Protein AF-T0Y2F0-F1 (afdb_monomer)

pLDDT: mean 79.18, std 16.13, range [30.7, 98.0]

Solvent-accessible surface area (backbone atoms only — not comparable to full-atom values): 12418 Å² total; per-residue (Å²): 134,83,94,73,78,86,76,92,80,82,87,74,92,82,64,59,67,70,47,60,50,51,42,49,54,38,52,50,49,50,54,58,73,29,80,93,30,44,68,60,53,49,49,50,55,50,51,53,47,34,56,63,69,72,49,91,79,56,78,85,52,63,34,78,50,69,84,81,27,59,36,30,44,92,85,39,29,28,32,68,40,74,54,77,48,90,98,60,52,70,72,58,50,46,49,52,50,39,53,48,45,73,69,48,90,49,75,72,74,71,63,72,90,83,69,70,42,80,40,49,47,53,58,51,51,51,51,51,46,54,50,43,47,50,43,56,75,67,55,76,48,55,84,72,52,33,48,64,26,27,37,34,33,36,46,73,56,80,54,51,42,77,43,77,79,60,87,45,73,75,52,92,59,69,39,21,23,36,32,41,38,43,86,47,41,30,32,24,38,26,50,42,93,90,37,45,65,80,49,49,80,36,47,45,45,75,36,81,39,75,87,129

Secondary structure (DSSP, 8-state):
-------TTSS-SSS-HHHHHHHHHHHHHHHHTSGGGHHHHHHHHHHHHHHHTT----GGG-B--STT-SEEETTEEEEEEEEPPTT--HHHHHHHHHHHHHH-SSGGGG-----PEEEEHHHHHHHHHHHHHHHHHTTSS-TTTGGG-EEEEEE--TTEEEE----PPP---SSSEEEEEESSEEEEEEE-TTS-HHHHTTBT-EEE----

Organism: NCBI:txid410659

Radius of gyration: 20.3 Å; Cα contacts (8 Å, |Δi|>4): 308; chains: 1; bounding box: 41×52×58 Å

Nearest PDB structures (foldseek):
  1y0k-assembly1_A  TM=7.357E-01  e=2.227E-13  Pseudomonas aeruginosa PAO1
  8wk0-assembly1_A  TM=5.348E-01  e=6.271E+00  Paenibacillus sp. 453mf
  8wk0-assembly1_L  TM=5.284E-01  e=6.683E+00  Paenibacillus sp. 453mf
  8wiv-assembly1_M  TM=5.175E-01  e=9.184E+00  Paenibacillus sp. 453mf
  6umm-assembly1_J  TM=1.932E-01  e=5.251E-01  Mycolicibacterium smegmatis MC2 155

Structure (mmCIF, N/CA/C/O backbone):
data_AF-T0Y2F0-F1
#
_entry.id   AF-T0Y2F0-F1
#
loop_
_atom_site.group_PDB
_atom_site.id
_atom_site.type_symbol
_atom_site.label_atom_id
_atom_site.label_alt_id
_atom_site.label_comp_id
_atom_site.label_asym_id
_atom_site.label_entity_id
_atom_site.label_seq_id
_atom_site.pdbx_PDB_ins_code
_atom_site.Cartn_x
_atom_site.Cartn_y
_atom_site.Cartn_z
_atom_site.occupancy
_atom_site.B_iso_or_equiv
_atom_site.auth_seq_id
_atom_site.auth_comp_id
_atom_site.auth_asym_id
_atom_site.auth_atom_id
_atom_site.pdbx_PDB_model_num
ATOM 1 N N . ILE A 1 1 ? 2.438 35.648 -30.322 1.00 36.78 1 ILE A N 1
ATOM 2 C CA . ILE A 1 1 ? 2.251 34.866 -31.567 1.00 36.78 1 ILE A CA 1
ATOM 3 C C . ILE A 1 1 ? 2.098 33.409 -31.156 1.00 36.78 1 ILE A C 1
ATOM 5 O O . ILE A 1 1 ? 2.814 32.962 -30.273 1.00 36.78 1 ILE A O 1
ATOM 9 N N . SER A 1 2 ? 1.066 32.770 -31.694 1.00 30.70 2 SER A N 1
ATOM 10 C CA . SER A 1 2 ? 0.493 31.476 -31.315 1.00 30.70 2 SER A CA 1
ATOM 11 C C . SER A 1 2 ? 1.499 30.316 -31.368 1.00 30.70 2 SER A C 1
ATOM 13 O O . SER A 1 2 ? 2.158 30.132 -32.387 1.00 30.70 2 SER A O 1
ATOM 15 N N . LEU A 1 3 ? 1.577 29.509 -30.305 1.00 33.00 3 LEU A N 1
ATOM 16 C CA . LEU A 1 3 ? 2.216 28.187 -30.318 1.00 33.00 3 LEU A CA 1
ATOM 17 C C . LEU A 1 3 ? 1.199 27.163 -30.829 1.00 33.00 3 LEU A C 1
ATOM 19 O O . LEU A 1 3 ? 0.601 26.408 -30.067 1.00 33.00 3 LEU A O 1
ATOM 23 N N . SER A 1 4 ? 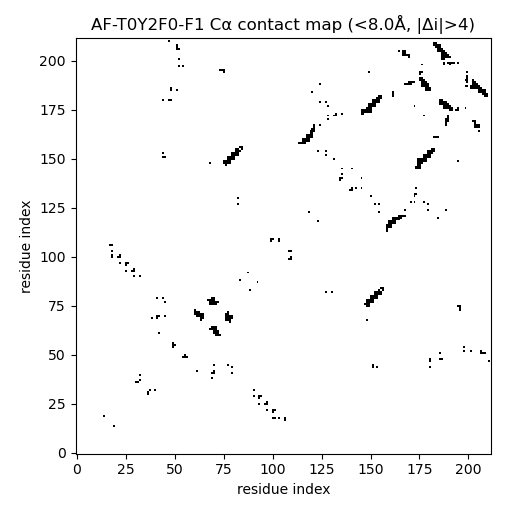0.957 27.180 -32.136 1.00 38.44 4 SER A N 1
ATOM 24 C CA . SER A 1 4 ? 0.154 26.165 -32.811 1.00 38.44 4 SER A CA 1
ATOM 25 C C . SER A 1 4 ? 1.052 25.178 -33.549 1.00 38.44 4 SER A C 1
ATOM 27 O O . SER A 1 4 ? 1.768 25.576 -34.462 1.00 38.44 4 SER A O 1
ATOM 29 N N . LYS A 1 5 ? 0.888 23.896 -33.195 1.00 40.78 5 LYS A N 1
ATOM 30 C CA . LYS A 1 5 ? 1.177 22.699 -34.001 1.00 40.78 5 LYS A CA 1
ATOM 31 C C . LYS A 1 5 ? 2.642 22.486 -34.398 1.00 40.78 5 LYS A C 1
ATOM 33 O O . LYS A 1 5 ? 3.062 22.849 -35.489 1.00 40.78 5 LYS A O 1
ATOM 38 N N . ILE A 1 6 ? 3.372 21.758 -33.554 1.00 40.22 6 ILE A N 1
ATOM 39 C CA . ILE A 1 6 ? 4.415 20.862 -34.065 1.00 40.22 6 ILE A CA 1
ATOM 40 C C . ILE A 1 6 ? 3.687 19.590 -34.507 1.00 40.22 6 ILE A C 1
ATOM 42 O O . ILE A 1 6 ? 3.173 18.834 -33.682 1.00 40.22 6 ILE A O 1
ATOM 46 N N . ASP A 1 7 ? 3.554 19.439 -35.821 1.00 34.81 7 ASP A N 1
ATOM 47 C CA . ASP A 1 7 ? 2.980 18.275 -36.488 1.00 34.81 7 ASP A CA 1
ATOM 48 C C . ASP A 1 7 ? 3.977 17.106 -36.390 1.00 34.81 7 ASP A C 1
ATOM 50 O O . ASP A 1 7 ? 5.110 17.188 -36.860 1.00 34.81 7 ASP A O 1
ATOM 54 N N . TYR A 1 8 ? 3.580 16.030 -35.711 1.00 43.47 8 TYR A N 1
ATOM 55 C CA . TYR A 1 8 ? 4.436 14.901 -35.315 1.00 43.47 8 TYR A CA 1
ATOM 56 C C . TYR A 1 8 ? 4.546 13.822 -36.408 1.00 43.47 8 TYR A C 1
ATOM 58 O O . TYR A 1 8 ? 4.579 12.628 -36.110 1.00 43.47 8 TYR A O 1
ATOM 66 N N . ARG A 1 9 ? 4.538 14.211 -37.689 1.00 38.34 9 ARG A N 1
ATOM 67 C CA . ARG A 1 9 ? 4.432 13.249 -38.801 1.00 38.34 9 ARG A CA 1
ATOM 68 C C . ARG A 1 9 ? 5.687 13.008 -39.635 1.00 38.34 9 ARG A C 1
ATOM 70 O O . ARG A 1 9 ? 5.643 12.095 -40.446 1.00 38.34 9 ARG A O 1
ATOM 77 N N . GLU A 1 10 ? 6.812 13.695 -39.416 1.00 37.47 10 GLU A N 1
ATOM 78 C CA . GLU A 1 10 ? 7.910 13.628 -40.408 1.00 37.47 10 GLU A CA 1
ATOM 79 C C . GLU A 1 10 ? 9.364 13.516 -39.903 1.00 37.47 10 GLU A C 1
ATOM 81 O O . GLU A 1 10 ? 10.282 13.701 -40.694 1.00 37.47 10 GLU A O 1
ATOM 86 N N . THR A 1 11 ? 9.645 13.145 -38.645 1.00 39.47 11 THR A N 1
ATOM 87 C CA . THR A 1 11 ? 11.051 13.109 -38.152 1.00 39.47 11 THR A CA 1
ATOM 88 C C . THR A 1 11 ? 11.637 11.762 -37.719 1.00 39.47 11 THR A C 1
ATOM 90 O O . THR A 1 11 ? 12.767 11.751 -37.249 1.00 39.47 11 THR A O 1
ATOM 93 N N . HIS A 1 12 ? 10.973 10.615 -37.903 1.00 46.06 12 HIS A N 1
ATOM 94 C CA . HIS A 1 12 ? 11.508 9.335 -37.388 1.00 46.06 12 HIS A CA 1
ATOM 95 C C . HIS A 1 12 ? 11.462 8.188 -38.406 1.00 46.06 12 HIS A C 1
ATOM 97 O O . HIS A 1 12 ? 10.950 7.111 -38.121 1.00 46.06 12 HIS A O 1
ATOM 103 N N . MET A 1 13 ? 12.009 8.406 -39.605 1.00 41.59 13 MET A N 1
ATOM 104 C CA . MET A 1 13 ? 12.184 7.340 -40.606 1.00 41.59 13 MET A CA 1
ATOM 105 C C . MET A 1 13 ? 13.545 6.618 -40.549 1.00 41.59 13 MET A C 1
ATOM 107 O O . MET A 1 13 ? 13.779 5.740 -41.371 1.00 41.59 13 MET A O 1
ATOM 111 N N . ASN A 1 14 ? 14.423 6.939 -39.588 1.00 55.69 14 ASN A N 1
ATOM 112 C CA . ASN A 1 14 ? 15.764 6.336 -39.474 1.00 55.69 14 ASN A CA 1
ATOM 113 C C . ASN A 1 14 ? 16.112 5.769 -38.084 1.00 55.69 14 ASN A C 1
ATOM 115 O O . ASN A 1 14 ? 17.220 5.267 -37.904 1.00 55.69 14 ASN A O 1
ATOM 119 N N . GLU A 1 15 ? 15.212 5.821 -37.097 1.00 56.59 15 GLU A N 1
ATOM 120 C CA . GLU A 1 15 ? 15.469 5.180 -35.802 1.00 56.59 15 GLU A CA 1
ATOM 121 C C . GLU A 1 15 ? 15.022 3.711 -35.820 1.00 56.59 15 GLU A C 1
ATOM 123 O O . GLU A 1 15 ? 13.920 3.417 -36.296 1.00 56.59 15 GLU A O 1
ATOM 128 N N . PRO A 1 16 ? 15.831 2.771 -35.294 1.00 60.62 16 PRO A N 1
ATOM 129 C CA . PRO A 1 16 ? 15.404 1.386 -35.149 1.00 60.62 16 PRO A CA 1
ATOM 130 C C . PRO A 1 16 ? 14.106 1.301 -34.336 1.00 60.62 16 PRO A C 1
ATOM 132 O O . PRO A 1 16 ? 13.991 1.948 -33.293 1.00 60.62 16 PRO A O 1
ATOM 135 N N . SER A 1 17 ? 13.141 0.481 -34.772 1.00 72.50 17 SER A N 1
ATOM 136 C CA . SER A 1 17 ? 11.801 0.436 -34.159 1.00 72.50 17 SER A CA 1
ATOM 137 C C . SER A 1 17 ? 11.834 0.173 -32.649 1.00 72.50 17 SER A C 1
ATOM 139 O O . SER A 1 17 ? 11.047 0.761 -31.914 1.00 72.50 17 SER A O 1
ATOM 141 N N . TRP A 1 18 ? 12.796 -0.631 -32.182 1.00 70.94 18 TRP A N 1
ATOM 142 C CA . TRP A 1 18 ? 13.002 -0.939 -30.764 1.00 70.94 18 TRP A CA 1
ATOM 143 C C . TRP A 1 18 ? 13.347 0.294 -29.920 1.00 70.94 18 TRP A C 1
ATOM 145 O O . TRP A 1 18 ? 12.964 0.369 -28.754 1.00 70.94 18 TRP A O 1
ATOM 155 N N . LYS A 1 19 ? 14.058 1.276 -30.489 1.00 73.75 19 LYS A N 1
ATOM 156 C CA . LYS A 1 19 ? 14.476 2.497 -29.785 1.00 73.75 19 LYS A CA 1
ATOM 157 C C . LYS A 1 19 ? 13.283 3.428 -29.603 1.00 73.75 19 LYS A C 1
ATOM 159 O O . LYS A 1 19 ? 12.998 3.858 -28.488 1.00 73.75 19 LYS A O 1
ATOM 164 N N . ALA A 1 20 ? 12.535 3.651 -30.682 1.00 73.88 20 ALA A N 1
ATOM 165 C CA . ALA A 1 20 ? 11.320 4.458 -30.665 1.00 73.88 20 ALA A CA 1
ATOM 166 C C . ALA A 1 20 ? 10.233 3.859 -29.749 1.00 73.88 20 ALA A C 1
ATOM 168 O O . ALA A 1 20 ? 9.544 4.594 -29.041 1.00 73.88 20 ALA A O 1
ATOM 169 N N . GLU A 1 21 ? 10.094 2.531 -29.728 1.00 73.44 21 GLU A N 1
ATOM 170 C CA . GLU A 1 21 ? 9.189 1.816 -28.822 1.00 73.44 21 GLU A CA 1
ATOM 171 C C . GLU A 1 21 ? 9.610 1.982 -27.358 1.00 73.44 21 GLU A C 1
ATOM 173 O O . GLU A 1 21 ? 8.805 2.416 -26.533 1.00 73.44 21 GLU A O 1
ATOM 178 N N . ARG A 1 22 ? 10.896 1.773 -27.046 1.00 73.44 22 ARG A N 1
ATOM 179 C CA . ARG A 1 22 ? 11.408 1.916 -25.679 1.00 73.44 22 ARG A CA 1
ATOM 180 C C . ARG A 1 22 ? 11.281 3.340 -25.137 1.00 73.44 22 ARG A C 1
ATOM 182 O O . ARG A 1 22 ? 10.906 3.534 -23.981 1.00 73.44 22 ARG A O 1
ATOM 189 N N . ILE A 1 23 ? 11.574 4.345 -25.961 1.00 73.81 23 ILE A N 1
ATOM 190 C CA . ILE A 1 23 ? 11.395 5.762 -25.610 1.00 73.81 23 ILE A CA 1
ATOM 191 C C . ILE A 1 23 ? 9.918 6.043 -25.304 1.00 73.81 23 ILE A C 1
ATOM 193 O O . ILE A 1 23 ? 9.614 6.696 -24.303 1.00 73.81 23 ILE A O 1
ATOM 197 N N . ARG A 1 24 ? 8.995 5.509 -26.113 1.00 72.19 24 ARG A N 1
ATOM 198 C CA . ARG A 1 24 ? 7.550 5.670 -25.908 1.00 72.19 24 ARG A CA 1
ATOM 199 C C . ARG A 1 24 ? 7.083 5.044 -24.591 1.00 72.19 24 ARG A C 1
ATOM 201 O O . ARG A 1 24 ? 6.354 5.702 -23.851 1.00 72.19 24 ARG A O 1
ATOM 208 N N . GLU A 1 25 ? 7.522 3.829 -24.266 1.00 69.62 25 GLU A N 1
ATOM 209 C CA . GLU A 1 25 ? 7.210 3.158 -22.990 1.00 69.62 25 GLU A CA 1
ATOM 210 C C . GLU A 1 25 ? 7.694 3.964 -21.777 1.00 69.62 25 GLU A C 1
ATOM 212 O O . GLU A 1 25 ? 6.965 4.148 -20.796 1.00 69.62 25 GLU A O 1
ATOM 217 N N . LEU A 1 26 ? 8.927 4.477 -21.842 1.00 67.81 26 LEU A N 1
ATOM 218 C CA . LEU A 1 26 ? 9.521 5.272 -20.768 1.00 67.81 26 LEU A CA 1
ATOM 219 C C . LEU A 1 26 ? 8.786 6.604 -20.595 1.00 67.81 26 LEU A C 1
ATOM 221 O O . LEU A 1 26 ? 8.488 6.996 -19.469 1.00 67.81 26 LEU A O 1
ATOM 225 N N . GLN A 1 27 ? 8.418 7.273 -21.689 1.00 68.50 27 GLN A N 1
ATOM 226 C CA . GLN A 1 27 ? 7.618 8.500 -21.650 1.00 68.50 27 GLN A CA 1
ATOM 227 C C . GLN A 1 27 ? 6.209 8.263 -21.090 1.00 68.50 27 GLN A C 1
ATOM 229 O O . GLN A 1 27 ? 5.726 9.067 -20.289 1.00 68.50 27 GLN A O 1
ATOM 234 N N . GLN A 1 28 ? 5.562 7.154 -21.458 1.00 64.31 28 GLN A N 1
ATOM 235 C CA . GLN A 1 28 ? 4.268 6.760 -20.893 1.00 64.31 28 GLN A CA 1
ATOM 236 C C . GLN A 1 28 ? 4.376 6.468 -19.396 1.00 64.31 28 GLN A C 1
ATOM 238 O O . GLN A 1 28 ? 3.548 6.947 -18.624 1.00 64.31 28 GLN A O 1
ATOM 243 N N . SER A 1 29 ? 5.436 5.778 -18.970 1.00 63.78 29 SER A N 1
ATOM 244 C CA . SER A 1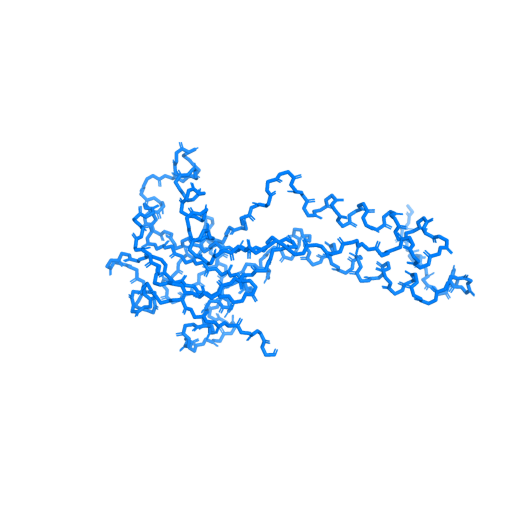 29 ? 5.714 5.528 -17.553 1.00 63.78 29 SER A CA 1
ATOM 245 C C . SER A 1 29 ? 5.927 6.841 -16.792 1.00 63.78 29 SER A C 1
ATOM 247 O O . SER A 1 29 ? 5.290 7.065 -15.766 1.00 63.78 29 SER A O 1
ATOM 249 N N . ILE A 1 30 ? 6.731 7.773 -17.321 1.00 63.66 30 ILE A N 1
ATOM 250 C CA . ILE A 1 30 ? 6.929 9.111 -16.729 1.00 63.66 30 ILE A CA 1
ATOM 251 C C . ILE A 1 30 ? 5.599 9.856 -16.595 1.00 63.66 30 ILE A C 1
ATOM 253 O O . ILE A 1 30 ? 5.333 10.454 -15.553 1.00 63.66 30 ILE A O 1
ATOM 257 N N . SER A 1 31 ? 4.755 9.815 -17.628 1.00 59.56 31 SER A N 1
ATOM 258 C CA . SER A 1 31 ? 3.431 10.439 -17.602 1.00 59.56 31 SER A CA 1
ATOM 259 C C . SER A 1 31 ? 2.526 9.792 -16.550 1.00 59.56 31 SER A C 1
ATOM 261 O O . SER A 1 31 ? 1.899 10.497 -15.757 1.00 59.56 31 SER A O 1
ATOM 263 N N . PHE A 1 32 ? 2.511 8.463 -16.456 1.00 57.53 32 PHE A N 1
ATOM 264 C CA . PHE A 1 32 ? 1.753 7.724 -15.446 1.00 57.53 32 PHE A CA 1
ATOM 265 C C . PHE A 1 32 ? 2.206 8.047 -14.012 1.00 57.53 32 PHE A C 1
ATOM 267 O O . PHE A 1 32 ? 1.376 8.220 -13.122 1.00 57.53 32 PHE A O 1
ATOM 274 N N . PHE A 1 33 ? 3.511 8.218 -13.784 1.00 59.88 33 PHE A N 1
ATOM 275 C CA . PHE A 1 33 ? 4.064 8.604 -12.479 1.00 59.88 33 PHE A CA 1
ATOM 276 C C . PHE A 1 33 ? 4.102 10.120 -12.233 1.00 59.88 33 PHE A C 1
ATOM 278 O O . PHE A 1 33 ? 4.553 10.558 -11.172 1.00 59.88 33 PHE A O 1
ATOM 285 N N . SER A 1 34 ? 3.622 10.935 -13.174 1.00 59.47 34 SER A N 1
ATOM 286 C CA . SER A 1 34 ? 3.537 12.383 -12.991 1.00 59.47 34 SER A CA 1
ATOM 287 C C . SER A 1 34 ? 2.425 12.773 -12.008 1.00 59.47 34 SER A C 1
ATOM 289 O O . SER A 1 34 ? 1.463 12.034 -11.782 1.00 59.47 34 SER A O 1
ATOM 291 N N . ASN A 1 35 ? 2.535 13.971 -11.425 1.00 60.44 35 ASN A N 1
ATOM 292 C CA . ASN A 1 35 ? 1.583 14.464 -10.424 1.00 60.44 35 ASN A CA 1
ATOM 293 C C . ASN A 1 35 ? 0.133 14.541 -10.934 1.00 60.44 35 ASN A C 1
ATOM 295 O O . ASN A 1 35 ? -0.784 14.424 -10.125 1.00 60.44 35 ASN A O 1
ATOM 299 N N . SER A 1 36 ? -0.096 14.691 -12.245 1.00 61.00 36 SER A N 1
ATOM 300 C CA . SER A 1 36 ? -1.450 14.735 -12.817 1.00 61.00 36 SER A CA 1
ATOM 301 C C . SER A 1 36 ? -2.197 13.402 -12.709 1.00 61.00 36 SER A C 1
ATOM 303 O O . SER A 1 36 ? -3.421 13.400 -12.745 1.00 61.00 36 SER A O 1
ATOM 305 N N . ASN A 1 37 ? -1.480 12.290 -12.511 1.00 72.44 37 ASN A N 1
ATOM 306 C CA . ASN A 1 37 ? -2.042 10.947 -12.334 1.00 72.44 37 ASN A CA 1
ATOM 307 C C . ASN A 1 37 ? -1.952 10.449 -10.882 1.00 72.44 37 ASN A C 1
ATOM 309 O O . ASN A 1 37 ? -2.201 9.275 -10.610 1.00 72.44 37 ASN A O 1
ATOM 313 N N . LYS A 1 38 ? -1.595 11.329 -9.933 1.00 82.12 38 LYS A N 1
ATOM 314 C CA . LYS A 1 38 ? -1.432 10.976 -8.515 1.00 82.12 38 LYS A CA 1
ATOM 315 C C . LYS A 1 38 ? -2.687 10.310 -7.948 1.00 82.12 38 LYS A C 1
ATOM 317 O O . LYS A 1 38 ? -2.586 9.210 -7.421 1.00 82.12 38 LYS A O 1
ATOM 322 N N . LEU A 1 39 ? -3.846 10.935 -8.135 1.00 86.00 39 LEU A N 1
ATOM 323 C CA . LEU A 1 39 ? -5.105 10.402 -7.627 1.00 86.00 39 LEU A CA 1
ATOM 324 C C . LEU A 1 39 ? -5.413 9.014 -8.195 1.00 86.00 39 LEU A C 1
ATOM 326 O O . LEU A 1 39 ? -5.830 8.121 -7.467 1.00 86.00 39 LEU A O 1
ATOM 330 N N . GLU A 1 40 ? -5.205 8.819 -9.496 1.00 88.12 40 GLU A N 1
ATOM 331 C CA . GLU A 1 40 ? -5.531 7.536 -10.111 1.00 88.12 40 GLU A CA 1
ATOM 332 C C . GLU A 1 40 ? -4.559 6.428 -9.680 1.00 88.12 40 GLU A C 1
ATOM 334 O O . GLU A 1 40 ? -4.942 5.273 -9.513 1.00 88.12 40 GLU A O 1
ATOM 339 N N . ARG A 1 41 ? -3.303 6.785 -9.388 1.00 86.25 41 ARG A N 1
ATOM 340 C CA . ARG A 1 41 ? -2.367 5.875 -8.719 1.00 86.25 41 ARG A CA 1
ATOM 341 C C . ARG A 1 41 ? -2.841 5.505 -7.317 1.00 86.25 41 ARG A C 1
ATOM 343 O O . ARG A 1 41 ? -2.764 4.342 -6.946 1.00 86.25 41 ARG A O 1
ATOM 350 N N . GLU A 1 42 ? -3.331 6.463 -6.539 1.00 92.50 42 GLU A N 1
ATOM 351 C CA . GLU A 1 42 ? -3.813 6.215 -5.174 1.00 92.50 42 GLU A CA 1
ATOM 352 C C . GLU A 1 42 ? -5.053 5.318 -5.182 1.00 92.50 42 GLU A C 1
ATOM 354 O O . GLU A 1 42 ? -5.093 4.310 -4.472 1.00 92.50 42 GLU A O 1
ATOM 359 N N . LYS A 1 43 ? -6.013 5.599 -6.071 1.00 93.94 43 LYS A N 1
ATOM 360 C CA . LYS A 1 43 ? -7.163 4.722 -6.318 1.00 93.94 43 LYS A CA 1
ATOM 361 C C . LYS A 1 43 ? -6.734 3.338 -6.785 1.00 93.94 43 LYS A C 1
ATOM 363 O O . LYS A 1 43 ? -7.293 2.358 -6.312 1.00 93.94 43 LYS A O 1
ATOM 368 N N . TRP A 1 44 ? -5.733 3.229 -7.659 1.00 91.25 44 TRP A N 1
ATOM 369 C CA . TRP A 1 44 ? -5.202 1.936 -8.094 1.00 91.25 44 TRP A CA 1
ATOM 370 C C . TRP A 1 44 ? -4.687 1.087 -6.924 1.00 91.25 44 TRP A C 1
ATOM 372 O O . TRP A 1 44 ? -5.036 -0.092 -6.839 1.00 91.25 44 TRP A O 1
ATOM 382 N N . VAL A 1 45 ? -3.951 1.678 -5.974 1.00 93.06 45 VAL A N 1
ATOM 383 C CA . VAL A 1 45 ? -3.496 0.954 -4.771 1.00 93.06 45 VAL A CA 1
ATOM 384 C C . VAL A 1 45 ? -4.690 0.498 -3.923 1.00 93.06 45 VAL A C 1
ATOM 386 O O . VAL A 1 45 ? -4.719 -0.647 -3.470 1.00 93.06 45 VAL A O 1
ATOM 389 N N . VAL A 1 46 ? -5.704 1.353 -3.747 1.00 95.94 46 VAL A N 1
ATOM 390 C CA . VAL A 1 46 ? -6.925 1.000 -3.000 1.00 95.94 46 VAL A CA 1
ATOM 391 C C . VAL A 1 46 ? -7.698 -0.123 -3.693 1.00 95.94 46 VAL A C 1
ATOM 393 O O . VAL A 1 46 ? -8.072 -1.090 -3.036 1.00 95.94 46 VAL A O 1
ATOM 396 N N . ARG A 1 47 ? -7.879 -0.061 -5.018 1.00 94.94 47 ARG A N 1
ATOM 397 C CA . ARG A 1 47 ? -8.527 -1.118 -5.815 1.00 94.94 47 ARG A CA 1
ATOM 398 C C . ARG A 1 47 ? -7.842 -2.461 -5.611 1.00 94.94 47 ARG A C 1
ATOM 400 O O . ARG A 1 47 ? -8.513 -3.472 -5.432 1.00 94.94 47 ARG A O 1
ATOM 407 N N . ARG A 1 48 ? -6.510 -2.464 -5.613 1.00 93.06 48 ARG A N 1
ATOM 408 C CA . ARG A 1 48 ? -5.710 -3.670 -5.403 1.00 93.06 48 ARG A CA 1
ATOM 409 C C . ARG A 1 48 ? -5.944 -4.278 -4.022 1.00 93.06 48 ARG A C 1
ATOM 411 O O . ARG A 1 48 ? -6.173 -5.479 -3.937 1.00 93.06 48 ARG A O 1
ATOM 418 N N . LEU A 1 49 ? -5.962 -3.453 -2.971 1.00 95.00 49 LEU A N 1
ATOM 419 C CA . LEU A 1 49 ? -6.312 -3.911 -1.626 1.00 95.00 49 LEU A CA 1
ATOM 420 C C . LEU A 1 49 ? -7.732 -4.488 -1.596 1.00 95.00 49 LEU A C 1
ATOM 422 O O . LEU A 1 49 ? -7.907 -5.623 -1.177 1.00 95.00 49 LEU A O 1
ATOM 426 N N . LEU A 1 50 ? -8.734 -3.738 -2.064 1.00 95.44 50 LEU A N 1
ATOM 427 C CA . LEU A 1 50 ? -10.137 -4.162 -2.005 1.00 95.44 50 LEU A CA 1
ATOM 428 C C . LEU A 1 50 ? -10.375 -5.484 -2.743 1.00 95.44 50 LEU A C 1
ATOM 430 O O . LEU A 1 50 ? -11.052 -6.354 -2.209 1.00 95.44 50 LEU A O 1
ATOM 434 N N . ARG A 1 51 ? -9.763 -5.670 -3.919 1.00 93.31 51 ARG A N 1
ATOM 435 C CA . ARG A 1 51 ? -9.828 -6.939 -4.662 1.00 93.31 51 ARG A CA 1
ATOM 436 C C . ARG A 1 51 ? -9.155 -8.084 -3.916 1.00 93.31 51 ARG A C 1
ATOM 438 O O . ARG A 1 51 ? -9.709 -9.173 -3.874 1.00 93.31 51 ARG A O 1
ATOM 445 N N . ALA A 1 52 ? -7.982 -7.851 -3.326 1.00 91.12 52 ALA A N 1
ATOM 446 C CA . ALA A 1 52 ? -7.302 -8.878 -2.541 1.00 91.12 52 ALA A CA 1
ATOM 447 C C . ALA A 1 52 ? -8.124 -9.294 -1.310 1.00 91.12 52 ALA A C 1
ATOM 449 O O . ALA A 1 52 ? -8.126 -10.463 -0.953 1.00 91.12 52 ALA A O 1
ATOM 450 N N . LEU A 1 53 ? -8.844 -8.353 -0.695 1.00 92.81 53 LEU A N 1
ATOM 451 C CA . LEU A 1 53 ? -9.729 -8.602 0.447 1.00 92.81 53 LEU A CA 1
ATOM 452 C C . LEU A 1 53 ? -11.122 -9.135 0.053 1.00 92.81 53 LEU A C 1
ATOM 454 O O . LEU A 1 53 ? -11.982 -9.228 0.927 1.00 92.81 53 LEU A O 1
ATOM 458 N N . ASP A 1 54 ? -11.355 -9.432 -1.231 1.00 93.19 54 ASP A N 1
ATOM 459 C CA . ASP A 1 54 ? -12.647 -9.874 -1.781 1.00 93.19 54 ASP A CA 1
ATOM 460 C C . ASP A 1 54 ? -13.816 -8.927 -1.431 1.00 93.19 54 ASP A C 1
ATOM 462 O O . ASP A 1 54 ? -14.914 -9.330 -1.051 1.00 93.19 54 ASP A O 1
ATOM 466 N N . VAL A 1 55 ? -13.561 -7.616 -1.505 1.00 95.25 55 VAL A N 1
ATOM 467 C CA . VAL A 1 55 ? -14.559 -6.574 -1.241 1.00 95.25 55 VAL A CA 1
ATOM 468 C C . VAL A 1 55 ? -15.146 -6.079 -2.555 1.00 95.25 55 VAL A C 1
ATOM 470 O O . VAL A 1 55 ? -14.446 -5.463 -3.356 1.00 95.25 55 VAL A O 1
ATOM 473 N N . ASP A 1 56 ? -16.454 -6.245 -2.736 1.00 95.31 56 ASP A N 1
ATOM 474 C CA . ASP A 1 56 ? -17.178 -5.672 -3.873 1.00 95.31 56 ASP A CA 1
ATOM 475 C C . ASP A 1 56 ? -17.239 -4.139 -3.803 1.00 95.31 56 ASP A C 1
ATOM 477 O O . ASP A 1 56 ? -17.725 -3.557 -2.820 1.00 95.31 56 ASP A O 1
ATOM 481 N N . PHE A 1 57 ? -16.827 -3.469 -4.882 1.00 95.94 57 PHE A N 1
ATOM 482 C CA . PHE A 1 57 ? -16.898 -2.013 -5.026 1.00 95.94 57 PHE A CA 1
ATOM 483 C C . PHE A 1 57 ? -17.236 -1.587 -6.458 1.00 95.94 57 PHE A C 1
ATOM 485 O O . PHE A 1 57 ? -16.879 -2.254 -7.429 1.00 95.94 57 PHE A O 1
ATOM 492 N N . ALA A 1 58 ? -17.885 -0.431 -6.584 1.00 95.31 58 ALA A N 1
ATOM 493 C CA . ALA A 1 58 ? -17.978 0.304 -7.842 1.00 95.31 58 ALA A CA 1
ATOM 494 C C . ALA A 1 58 ? -16.922 1.419 -7.884 1.00 95.31 58 ALA A C 1
ATOM 496 O O . ALA A 1 58 ? -16.536 1.954 -6.848 1.00 95.31 58 ALA A O 1
ATOM 497 N N . GLU A 1 59 ? -16.495 1.850 -9.074 1.00 91.81 59 GLU A N 1
ATOM 498 C CA . GLU A 1 59 ? -15.549 2.977 -9.204 1.00 91.81 59 GLU A CA 1
ATOM 499 C C . GLU A 1 59 ? -16.091 4.279 -8.587 1.00 91.81 59 GLU A C 1
ATOM 501 O O . GLU A 1 59 ? -15.330 5.103 -8.081 1.00 91.81 59 GLU A O 1
ATOM 506 N N . SER A 1 60 ? -17.417 4.450 -8.568 1.00 93.00 60 SER A N 1
ATOM 507 C CA . SER A 1 60 ? -18.084 5.571 -7.900 1.00 93.00 60 SER A CA 1
ATOM 508 C C . SER A 1 60 ? -17.950 5.549 -6.375 1.00 93.00 60 SER A C 1
ATOM 510 O O . SER A 1 60 ? -18.143 6.588 -5.748 1.00 93.00 60 SER A O 1
ATOM 512 N N . ASP A 1 61 ? -17.618 4.398 -5.782 1.00 94.44 61 ASP A N 1
ATOM 513 C CA . ASP A 1 61 ? -17.417 4.263 -4.336 1.00 94.44 61 ASP A CA 1
ATOM 514 C C . ASP A 1 61 ? -16.057 4.831 -3.894 1.00 94.44 61 ASP A C 1
ATOM 516 O O . ASP A 1 61 ? -15.866 5.106 -2.710 1.00 94.44 61 ASP A O 1
ATOM 520 N N . LEU A 1 62 ? -15.114 5.001 -4.832 1.00 95.50 62 LEU A N 1
ATOM 521 C CA . LEU A 1 62 ? -13.776 5.541 -4.593 1.00 95.50 62 LEU A CA 1
ATOM 522 C C . LEU A 1 62 ? -13.763 7.041 -4.874 1.00 95.50 62 LEU A C 1
ATOM 524 O O . LEU A 1 62 ? -13.577 7.488 -6.015 1.00 95.50 62 LEU A O 1
ATOM 528 N N . SER A 1 63 ? -13.935 7.835 -3.823 1.00 92.62 63 SER A N 1
ATOM 529 C CA . SER A 1 63 ? -14.021 9.289 -3.933 1.00 92.62 63 SER A CA 1
ATOM 530 C C . SER A 1 63 ? -12.798 9.992 -3.362 1.00 92.62 63 SER A C 1
ATOM 532 O O . SER A 1 63 ? -12.100 9.482 -2.487 1.00 92.62 63 SER A O 1
ATOM 534 N N . ASN A 1 64 ? -12.584 11.222 -3.818 1.00 89.00 64 ASN A N 1
ATOM 535 C CA . ASN A 1 64 ? -11.643 12.129 -3.175 1.00 89.00 64 ASN A CA 1
ATOM 536 C C . ASN A 1 64 ? -12.222 12.575 -1.831 1.00 89.00 64 ASN A C 1
ATOM 538 O O . ASN A 1 64 ? -13.444 12.627 -1.656 1.00 89.00 64 ASN A O 1
ATOM 542 N N . ALA A 1 65 ? -11.347 12.953 -0.912 1.00 88.69 65 ALA A N 1
ATOM 543 C CA . ALA A 1 65 ? -11.722 13.558 0.352 1.00 88.69 65 ALA A CA 1
ATOM 544 C C . ALA A 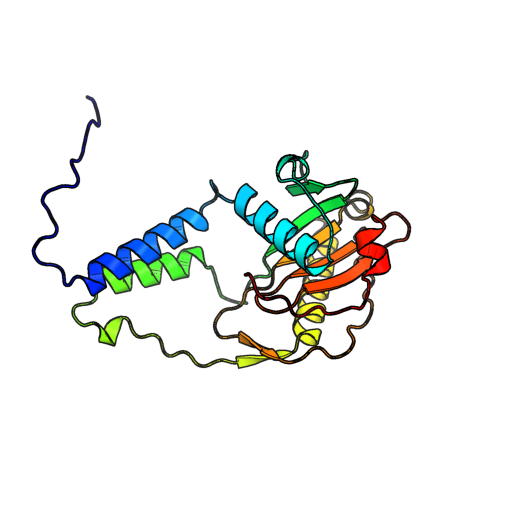1 65 ? -10.780 14.730 0.669 1.00 88.69 65 ALA A C 1
ATOM 546 O O . ALA A 1 65 ? -9.758 14.897 0.000 1.00 88.69 65 ALA A O 1
ATOM 547 N N . PRO A 1 66 ? -11.140 15.600 1.628 1.00 88.81 66 PRO A N 1
ATOM 548 C CA . PRO A 1 66 ? -10.226 16.627 2.102 1.00 88.81 66 PRO A CA 1
ATOM 549 C C . PRO A 1 66 ? -8.936 16.004 2.644 1.00 88.81 66 PRO A C 1
ATOM 551 O O . PRO A 1 66 ? -8.976 14.958 3.300 1.00 88.81 66 PRO A O 1
ATOM 554 N N . GLU A 1 67 ? -7.807 16.677 2.412 1.00 88.56 67 GLU A N 1
ATOM 555 C CA . GLU A 1 67 ? -6.537 16.286 3.021 1.00 88.56 67 GLU A CA 1
ATOM 556 C C . GLU A 1 67 ? -6.703 16.137 4.545 1.00 88.56 67 GLU A C 1
ATOM 558 O O . GLU A 1 67 ? -7.418 16.935 5.164 1.00 88.56 67 GLU A O 1
ATOM 563 N N . PRO A 1 68 ? -6.075 15.121 5.162 1.00 91.81 68 PRO A N 1
ATOM 564 C CA . PRO A 1 68 ? -5.030 14.251 4.602 1.00 91.81 68 PRO A CA 1
ATOM 565 C C . PRO A 1 68 ? -5.524 12.968 3.902 1.00 91.81 68 PRO A C 1
ATOM 567 O O . PRO A 1 68 ? -4.722 12.098 3.575 1.00 91.81 68 PRO A O 1
ATOM 570 N N . VAL A 1 69 ? -6.827 12.805 3.676 1.00 95.31 69 VAL A N 1
ATOM 571 C CA . VAL A 1 69 ? -7.358 11.591 3.040 1.00 95.31 69 VAL A CA 1
ATOM 572 C C . VAL A 1 69 ? -7.138 11.652 1.529 1.00 95.31 69 VAL A C 1
ATOM 574 O O . VAL A 1 69 ? -7.644 12.558 0.873 1.00 95.31 69 VAL A O 1
ATOM 577 N N . ASP A 1 70 ? -6.434 10.670 0.968 1.00 94.88 70 ASP A N 1
ATOM 578 C CA . ASP A 1 70 ? -6.233 10.587 -0.483 1.00 94.88 70 ASP A CA 1
ATOM 579 C C . ASP A 1 70 ? -7.457 9.950 -1.162 1.00 94.88 70 ASP A C 1
ATOM 581 O O . ASP A 1 70 ? -7.949 10.444 -2.178 1.00 94.88 70 ASP A O 1
ATOM 585 N N . VAL A 1 71 ? -7.988 8.867 -0.575 1.00 96.75 71 VAL A N 1
ATOM 586 C CA . VAL A 1 71 ? -9.152 8.133 -1.096 1.00 96.75 71 VAL A CA 1
ATOM 587 C C . VAL A 1 71 ? -10.088 7.740 0.046 1.00 96.75 71 VAL A C 1
ATOM 589 O O . VAL A 1 71 ? -9.673 7.108 1.016 1.00 96.75 71 VAL A O 1
ATOM 592 N N . ALA A 1 72 ? -11.371 8.073 -0.077 1.00 97.19 72 ALA A N 1
ATOM 593 C CA . ALA A 1 72 ? -12.413 7.615 0.835 1.00 97.19 72 ALA A CA 1
ATOM 594 C C . ALA A 1 72 ? -13.205 6.451 0.223 1.00 97.19 72 ALA A C 1
ATOM 596 O O . ALA A 1 72 ? -13.483 6.447 -0.976 1.00 97.19 72 ALA A O 1
ATOM 597 N N . PHE A 1 73 ? -13.575 5.477 1.058 1.00 97.81 73 PHE A N 1
ATOM 598 C CA . PHE A 1 73 ? -14.375 4.316 0.655 1.00 97.81 73 PHE A CA 1
ATOM 599 C C . PHE A 1 73 ? -15.154 3.747 1.844 1.00 97.81 73 PHE A C 1
ATOM 601 O O . PHE A 1 73 ? -14.550 3.236 2.781 1.00 97.81 73 PHE A O 1
ATOM 608 N N . ARG A 1 74 ? -16.492 3.811 1.823 1.00 95.50 74 ARG A N 1
ATOM 609 C CA . ARG A 1 74 ? -17.384 3.171 2.825 1.00 95.50 74 ARG A CA 1
ATOM 610 C C . ARG A 1 74 ? -16.924 3.333 4.292 1.00 95.50 74 ARG A C 1
ATOM 612 O O . ARG A 1 74 ? -16.922 2.384 5.068 1.00 95.50 74 ARG A O 1
ATOM 619 N N . GLY A 1 75 ? -16.512 4.546 4.668 1.00 94.62 75 GLY A N 1
ATOM 620 C CA . GLY A 1 75 ? -16.027 4.881 6.016 1.00 94.62 75 GLY A CA 1
ATOM 621 C C . GLY A 1 75 ? -14.517 4.708 6.232 1.00 94.62 75 GLY A C 1
ATOM 622 O O . GLY A 1 75 ? -13.989 5.224 7.221 1.00 94.62 75 GLY A O 1
ATOM 623 N N . ALA A 1 76 ? -13.811 4.054 5.307 1.00 97.75 76 ALA A N 1
ATOM 624 C CA . ALA A 1 76 ? -12.357 4.066 5.221 1.00 97.75 76 ALA A CA 1
ATOM 625 C C . ALA A 1 76 ? -11.857 5.424 4.716 1.00 97.75 76 ALA A C 1
ATOM 627 O O . ALA A 1 76 ? -12.441 6.023 3.808 1.00 97.75 76 ALA A O 1
ATOM 628 N N . HIS A 1 77 ? -10.761 5.887 5.301 1.00 97.62 77 HIS A N 1
ATOM 629 C CA . HIS A 1 77 ? -10.090 7.144 4.999 1.00 97.62 77 HIS A CA 1
ATOM 630 C C . HIS A 1 77 ? -8.635 6.834 4.661 1.00 97.62 77 HIS A C 1
ATOM 632 O O . HIS A 1 77 ? -7.745 6.975 5.504 1.00 97.62 77 HIS A O 1
ATOM 638 N N . PHE A 1 78 ? -8.405 6.361 3.439 1.00 98.00 78 PHE A N 1
ATOM 639 C CA . PHE A 1 78 ? -7.090 5.911 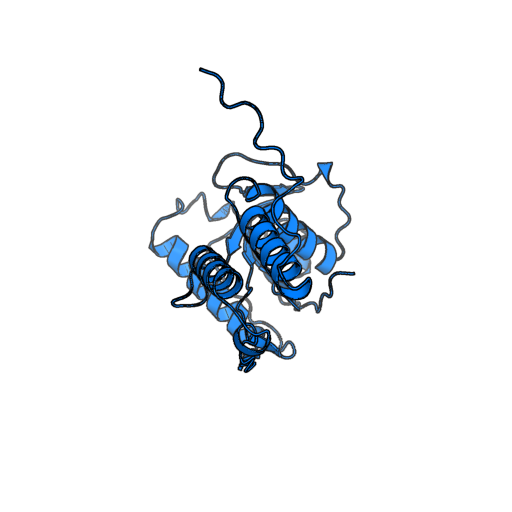3.026 1.00 98.00 78 PHE A CA 1
ATOM 640 C C . PHE A 1 78 ? -6.137 7.085 2.840 1.00 98.00 78 PHE A C 1
ATOM 642 O O . PHE A 1 78 ? -6.382 7.995 2.046 1.00 98.00 78 PHE A O 1
ATOM 649 N N . GLN A 1 79 ? -5.014 7.016 3.547 1.00 96.56 79 GLN A N 1
ATOM 650 C CA . GLN A 1 79 ? -3.813 7.772 3.230 1.00 96.56 79 GLN A CA 1
ATOM 651 C C . GLN A 1 79 ? -2.839 6.802 2.564 1.00 96.56 79 GLN A C 1
ATOM 653 O O . GLN A 1 79 ? -2.289 5.913 3.215 1.00 96.56 79 GLN A O 1
ATOM 658 N N . VAL A 1 80 ? -2.613 6.970 1.268 1.00 95.06 80 VAL A N 1
ATOM 659 C CA . VAL A 1 80 ? -1.740 6.116 0.471 1.00 95.06 80 VAL A CA 1
ATOM 660 C C . VAL A 1 80 ? -0.312 6.644 0.545 1.00 95.06 80 VAL A C 1
ATOM 662 O O . VAL A 1 80 ? -0.033 7.825 0.314 1.00 95.06 80 VAL A O 1
ATOM 665 N N . LYS A 1 81 ? 0.630 5.762 0.877 1.00 92.44 81 LYS A N 1
ATOM 666 C CA . LYS A 1 81 ? 2.059 6.077 0.903 1.00 92.44 81 LYS A CA 1
ATOM 667 C C . LYS A 1 81 ? 2.840 5.045 0.127 1.00 92.44 81 LYS A C 1
ATOM 669 O O . LYS A 1 81 ? 2.742 3.854 0.370 1.00 92.44 81 LYS A O 1
ATOM 674 N N . GLU A 1 82 ? 3.653 5.522 -0.795 1.00 88.31 82 GLU A N 1
ATOM 675 C CA . GLU A 1 82 ? 4.628 4.686 -1.467 1.00 88.31 82 GLU A CA 1
ATOM 676 C C . GLU A 1 82 ? 5.877 4.583 -0.594 1.00 88.31 82 GLU A C 1
ATOM 678 O O . GLU A 1 82 ? 6.429 5.612 -0.195 1.00 88.31 82 GLU A O 1
ATOM 683 N N . ILE A 1 83 ? 6.309 3.358 -0.291 1.00 85.19 83 ILE A N 1
ATOM 684 C CA . ILE A 1 83 ? 7.534 3.140 0.476 1.00 85.19 83 ILE A CA 1
ATOM 685 C C . ILE A 1 83 ? 8.725 3.357 -0.461 1.00 85.19 83 ILE A C 1
ATOM 687 O O . ILE A 1 83 ? 8.875 2.603 -1.431 1.00 85.19 83 ILE A O 1
ATOM 691 N N . PRO A 1 84 ? 9.555 4.388 -0.217 1.00 68.56 84 PRO A N 1
ATOM 692 C CA . PRO A 1 84 ? 10.714 4.645 -1.052 1.00 68.56 84 PRO A CA 1
ATOM 693 C C . PRO A 1 84 ? 11.713 3.498 -0.906 1.00 68.56 84 PRO A C 1
ATOM 695 O O . PRO A 1 84 ? 11.866 2.921 0.167 1.00 68.56 84 PRO A O 1
ATOM 698 N N . ASP A 1 85 ? 12.376 3.175 -2.004 1.00 70.62 85 ASP A N 1
ATOM 699 C CA . ASP A 1 85 ? 13.565 2.330 -2.005 1.00 70.62 85 ASP A CA 1
ATOM 700 C C . ASP A 1 85 ? 14.754 3.249 -1.668 1.00 70.62 85 ASP A C 1
ATOM 702 O O . ASP A 1 85 ? 14.865 4.348 -2.226 1.00 70.62 85 ASP A O 1
ATOM 706 N N . GLU A 1 86 ? 15.556 2.910 -0.658 1.00 59.59 86 GLU A N 1
ATOM 707 C CA . GLU A 1 86 ? 16.562 3.834 -0.121 1.00 59.59 86 GLU A CA 1
ATOM 708 C C . GLU A 1 86 ? 17.573 4.240 -1.209 1.00 59.59 86 GLU A C 1
ATOM 710 O O . GLU A 1 86 ? 18.156 3.411 -1.899 1.00 59.59 86 GLU A O 1
ATOM 715 N N . GLY A 1 87 ? 17.764 5.552 -1.401 1.00 53.78 87 GLY A N 1
ATOM 716 C CA . GLY A 1 87 ? 18.630 6.099 -2.456 1.00 53.78 87 GLY A CA 1
ATOM 717 C C . GLY A 1 87 ? 17.982 6.213 -3.842 1.00 53.78 87 GLY A C 1
ATOM 718 O O . GLY A 1 87 ? 18.602 6.765 -4.753 1.00 53.78 87 GLY A O 1
ATOM 719 N N . ARG A 1 88 ? 16.729 5.774 -4.008 1.00 61.00 88 ARG A N 1
ATOM 720 C CA . ARG A 1 88 ? 16.018 5.796 -5.291 1.00 61.00 88 ARG A CA 1
ATOM 721 C C . ARG A 1 88 ? 14.973 6.898 -5.380 1.00 61.00 88 ARG A C 1
ATOM 723 O O . ARG A 1 88 ? 14.185 7.154 -4.471 1.00 61.00 88 ARG A O 1
ATOM 730 N N . ARG A 1 89 ? 14.945 7.552 -6.540 1.00 59.91 89 ARG A N 1
ATOM 731 C CA . ARG A 1 89 ? 13.926 8.532 -6.931 1.00 59.91 89 ARG A CA 1
ATOM 732 C C . ARG A 1 89 ? 13.424 8.121 -8.306 1.00 59.91 89 ARG A C 1
ATOM 734 O O . ARG A 1 89 ? 14.072 8.408 -9.306 1.00 59.91 89 ARG A O 1
ATOM 741 N N . ARG A 1 90 ? 12.259 7.465 -8.372 1.00 60.53 90 ARG A N 1
ATOM 742 C CA . ARG A 1 90 ? 11.710 6.904 -9.626 1.00 60.53 90 ARG A CA 1
ATOM 743 C C . ARG A 1 90 ? 11.672 7.909 -10.778 1.00 60.53 90 ARG A C 1
ATOM 745 O O . ARG A 1 90 ? 11.974 7.559 -11.911 1.00 60.53 90 ARG A O 1
ATOM 752 N N . GLY A 1 91 ? 11.337 9.168 -10.493 1.00 60.53 91 GLY A N 1
ATOM 753 C CA . GLY A 1 91 ? 11.357 10.227 -11.503 1.00 60.53 91 GLY A CA 1
ATOM 754 C C . GLY A 1 91 ? 12.744 10.443 -12.120 1.00 60.53 91 GLY A C 1
ATOM 755 O O . GLY A 1 91 ? 12.845 10.661 -13.323 1.00 60.53 91 GLY A O 1
ATOM 756 N N . ASP A 1 92 ? 13.804 10.341 -11.321 1.00 63.69 92 ASP A N 1
ATOM 757 C CA . ASP A 1 92 ? 15.188 10.481 -11.780 1.00 63.69 92 ASP A CA 1
ATOM 758 C C . ASP A 1 92 ? 15.617 9.238 -12.565 1.00 63.69 92 ASP A C 1
ATOM 760 O O . ASP A 1 92 ? 16.264 9.356 -13.597 1.00 63.69 92 ASP A O 1
ATOM 764 N N . GLU A 1 93 ? 15.172 8.050 -12.165 1.00 66.94 93 GLU A N 1
ATOM 765 C CA . GLU A 1 93 ? 15.458 6.807 -12.887 1.00 66.94 93 GLU A CA 1
ATOM 766 C C . GLU A 1 93 ? 14.819 6.749 -14.264 1.00 66.94 93 GLU A C 1
ATOM 768 O O . GLU A 1 93 ? 15.497 6.391 -15.222 1.00 66.94 93 GLU A O 1
ATOM 773 N N . TYR A 1 94 ? 13.540 7.111 -14.384 1.00 65.25 94 TYR A N 1
ATOM 774 C CA . TYR A 1 94 ? 12.889 7.138 -15.688 1.00 65.25 94 TYR A CA 1
ATOM 775 C C . TYR A 1 94 ? 13.490 8.215 -16.592 1.00 65.25 94 TYR A C 1
ATOM 777 O O . TYR A 1 94 ? 13.616 7.983 -17.792 1.00 65.25 94 TYR A O 1
ATOM 785 N N . ARG A 1 95 ? 13.910 9.363 -16.037 1.00 69.81 95 ARG A N 1
ATOM 786 C CA . ARG A 1 95 ? 14.653 10.376 -16.805 1.00 69.81 95 ARG A CA 1
ATOM 787 C C . ARG A 1 95 ? 16.009 9.847 -17.264 1.00 69.81 95 ARG A C 1
ATOM 789 O O . ARG A 1 95 ? 16.292 9.911 -18.453 1.00 69.81 95 ARG A O 1
ATOM 796 N N . ASN A 1 96 ? 16.782 9.226 -16.377 1.00 75.81 96 ASN A N 1
ATOM 797 C CA . ASN A 1 96 ? 18.074 8.628 -16.719 1.00 75.81 96 ASN A CA 1
ATOM 798 C C . ASN A 1 96 ? 17.920 7.492 -17.748 1.00 75.81 96 ASN A C 1
ATOM 800 O O . ASN A 1 96 ? 18.717 7.374 -18.674 1.00 75.81 96 ASN A O 1
ATOM 804 N N . ALA A 1 97 ? 16.887 6.655 -17.617 1.00 74.19 97 ALA A N 1
ATOM 805 C CA . ALA A 1 97 ? 16.585 5.589 -18.568 1.00 74.19 97 ALA A CA 1
ATOM 806 C C . ALA A 1 97 ? 16.149 6.146 -19.930 1.00 74.19 97 ALA A C 1
ATOM 808 O O . ALA A 1 97 ? 16.534 5.595 -20.959 1.00 74.19 97 ALA A O 1
ATOM 809 N N . LEU A 1 98 ? 15.391 7.247 -19.950 1.00 76.19 98 LEU A N 1
ATOM 810 C CA . LEU A 1 98 ? 15.010 7.945 -21.175 1.00 76.19 98 LEU A CA 1
ATOM 811 C C . LEU A 1 98 ? 16.233 8.566 -21.861 1.00 76.19 98 LEU A C 1
ATOM 813 O O . LEU A 1 98 ? 16.391 8.410 -23.066 1.00 76.19 98 LEU A O 1
ATOM 817 N N . GLU A 1 99 ? 17.130 9.205 -21.110 1.00 80.44 99 GLU A N 1
ATOM 818 C CA . GLU A 1 99 ? 18.390 9.745 -21.635 1.00 80.44 99 GLU A CA 1
ATOM 819 C C . GLU A 1 99 ? 19.284 8.644 -22.220 1.00 80.44 99 GLU A C 1
ATOM 821 O O . GLU A 1 99 ? 19.798 8.790 -23.333 1.00 80.44 99 GLU A O 1
ATOM 826 N N . ARG A 1 100 ? 19.408 7.501 -21.530 1.00 79.69 100 ARG A N 1
ATOM 827 C CA . ARG A 1 100 ? 20.077 6.306 -22.073 1.00 79.69 100 ARG A CA 1
ATOM 828 C C . ARG A 1 100 ? 19.398 5.805 -23.343 1.00 79.69 100 ARG A C 1
ATOM 830 O O . ARG A 1 100 ? 20.078 5.500 -24.314 1.00 79.69 100 ARG A O 1
ATOM 837 N N . ALA A 1 101 ? 18.067 5.748 -23.363 1.00 77.88 101 ALA A N 1
ATOM 838 C CA . ALA A 1 101 ? 17.321 5.285 -24.526 1.00 77.88 101 ALA A CA 1
ATOM 839 C C . ALA A 1 101 ? 17.474 6.215 -25.734 1.00 77.88 101 ALA A C 1
ATOM 841 O O . ALA A 1 101 ? 17.590 5.725 -26.850 1.00 77.88 101 ALA A O 1
ATOM 842 N N . ILE A 1 102 ? 17.538 7.531 -25.521 1.00 78.56 102 ILE A N 1
ATOM 843 C CA . ILE A 1 102 ? 17.789 8.527 -26.573 1.00 78.56 102 ILE A CA 1
ATOM 844 C C . ILE A 1 102 ? 19.228 8.420 -27.098 1.00 78.56 102 ILE A C 1
ATOM 846 O O . ILE A 1 102 ? 19.452 8.511 -28.305 1.00 78.56 102 ILE A O 1
ATOM 850 N N . SER A 1 103 ? 20.201 8.185 -26.218 1.00 82.31 103 SER A N 1
ATOM 851 C CA . SER A 1 103 ? 21.628 8.138 -26.572 1.00 82.31 103 SER A CA 1
ATOM 852 C C . SER A 1 103 ? 22.139 6.769 -27.040 1.00 82.31 103 SER A C 1
ATOM 854 O O . SER A 1 103 ? 23.266 6.689 -27.516 1.00 82.31 103 SER A O 1
ATOM 856 N N . ALA A 1 104 ? 21.343 5.700 -26.938 1.00 81.94 104 ALA A N 1
ATOM 857 C CA . ALA A 1 104 ? 21.764 4.356 -27.333 1.00 81.94 104 ALA A CA 1
ATOM 858 C C . ALA A 1 104 ? 21.876 4.191 -28.860 1.00 81.94 104 ALA A C 1
ATOM 860 O O . ALA A 1 104 ? 20.927 4.468 -29.599 1.00 81.94 104 ALA A O 1
ATOM 861 N N . ASP A 1 105 ? 23.002 3.647 -29.315 1.00 78.88 105 ASP A N 1
ATOM 862 C CA . ASP A 1 105 ? 23.261 3.272 -30.712 1.00 78.88 105 ASP A CA 1
ATOM 863 C C . ASP A 1 105 ? 23.051 1.767 -30.947 1.00 78.88 105 ASP A C 1
ATOM 865 O O . ASP A 1 105 ? 22.861 1.316 -32.078 1.00 78.88 105 ASP A O 1
ATOM 869 N N . GLN A 1 106 ? 23.065 0.969 -29.874 1.00 77.81 106 GLN A N 1
ATOM 870 C CA . GLN A 1 106 ? 22.876 -0.479 -29.903 1.00 77.81 106 GLN A CA 1
ATOM 871 C C . GLN A 1 106 ? 21.902 -0.937 -28.817 1.00 77.81 106 GLN A C 1
ATOM 873 O O . GLN A 1 106 ? 21.905 -0.430 -27.698 1.00 77.81 106 GLN A O 1
ATOM 878 N N . TYR A 1 107 ? 21.107 -1.966 -29.123 1.00 67.50 107 TYR A N 1
ATOM 879 C CA . TYR A 1 107 ? 20.113 -2.516 -28.195 1.00 67.50 107 TYR A CA 1
ATOM 880 C C . TYR A 1 107 ? 20.730 -3.044 -26.889 1.00 67.50 107 TYR A C 1
ATOM 882 O O . TYR A 1 107 ? 20.140 -2.910 -25.822 1.00 67.50 107 TYR A O 1
ATOM 890 N N . SER A 1 108 ? 21.949 -3.587 -26.943 1.00 75.12 108 SER A N 1
ATOM 891 C CA . SER A 1 108 ? 22.679 -4.068 -25.762 1.00 75.12 108 SER A CA 1
ATOM 892 C C . SER A 1 108 ? 22.925 -2.980 -24.711 1.00 75.12 108 SER A C 1
ATOM 894 O O . SER A 1 108 ? 23.031 -3.299 -23.533 1.00 75.12 108 SER A O 1
ATOM 896 N N . GLN A 1 109 ? 22.963 -1.703 -25.108 1.00 74.19 109 GLN A N 1
ATOM 897 C CA . GLN A 1 109 ? 23.111 -0.558 -24.200 1.00 74.19 109 GLN A CA 1
ATOM 898 C C . GLN A 1 109 ? 21.815 -0.234 -23.435 1.00 74.19 109 GLN A C 1
ATOM 900 O O . GLN A 1 109 ? 21.848 0.528 -22.470 1.00 74.19 109 GLN A O 1
ATOM 905 N N . LEU A 1 110 ? 20.682 -0.813 -23.852 1.00 71.94 110 LEU A N 1
ATOM 906 C CA . LEU A 1 110 ? 19.404 -0.742 -23.140 1.00 71.94 110 LEU A CA 1
ATOM 907 C C . LEU A 1 110 ? 19.196 -1.898 -22.156 1.00 71.94 110 LEU A C 1
ATOM 909 O O . LEU A 1 110 ? 18.247 -1.855 -21.372 1.0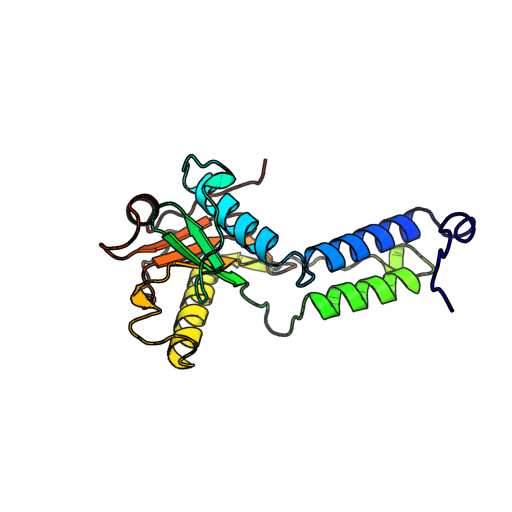0 71.94 110 LEU A O 1
ATOM 913 N N . LEU A 1 111 ? 20.032 -2.939 -22.218 1.00 69.81 111 LEU A N 1
ATOM 914 C CA . LEU A 1 111 ? 19.925 -4.081 -21.322 1.00 69.81 111 LEU A CA 1
ATOM 915 C C . LEU A 1 111 ? 20.396 -3.671 -19.930 1.00 69.81 111 LEU A C 1
ATOM 917 O O . LEU A 1 111 ? 21.555 -3.317 -19.720 1.00 69.81 111 LEU A O 1
ATOM 921 N N . GLU A 1 112 ? 19.488 -3.744 -18.966 1.00 66.38 112 GLU A N 1
ATOM 922 C CA . GLU A 1 112 ? 19.827 -3.605 -17.557 1.00 66.38 112 GLU A CA 1
ATOM 923 C C . GLU A 1 112 ? 20.053 -4.995 -16.967 1.00 66.38 112 GLU A C 1
ATOM 925 O O . GLU A 1 112 ? 19.273 -5.919 -17.205 1.00 66.38 112 GLU A O 1
ATOM 930 N N . GLN A 1 113 ? 21.134 -5.153 -16.204 1.00 60.50 113 GLN A N 1
ATOM 931 C CA . GLN A 1 113 ? 21.337 -6.372 -15.431 1.00 60.50 113 GLN A CA 1
ATOM 932 C C . GLN A 1 113 ? 20.261 -6.440 -14.347 1.00 60.50 113 GLN A C 1
ATOM 934 O O . GLN A 1 113 ? 20.242 -5.617 -13.435 1.00 60.50 113 GLN A O 1
ATOM 939 N N . TYR A 1 114 ? 19.360 -7.411 -14.475 1.00 61.78 114 TYR A N 1
ATOM 940 C CA . TYR A 1 114 ? 18.367 -7.727 -13.459 1.00 61.78 114 TYR A CA 1
ATOM 941 C C . TYR A 1 114 ? 18.955 -8.764 -12.503 1.00 61.78 114 TYR A C 1
ATOM 943 O O . TYR A 1 114 ? 19.104 -9.932 -12.865 1.00 61.78 114 TYR A O 1
ATOM 951 N N . THR A 1 115 ? 19.297 -8.330 -11.292 1.00 60.69 115 THR A N 1
ATOM 952 C CA . THR A 1 115 ? 19.776 -9.212 -10.222 1.00 60.69 115 THR A CA 1
ATOM 953 C C . THR A 1 115 ? 18.756 -9.167 -9.089 1.00 60.69 115 THR A C 1
ATOM 955 O O . THR A 1 115 ? 18.850 -8.279 -8.243 1.00 60.69 115 THR A O 1
ATOM 958 N N . PRO A 1 116 ? 17.750 -10.061 -9.085 1.00 64.88 116 PRO A N 1
ATOM 959 C CA . PRO A 1 116 ? 16.715 -10.040 -8.068 1.00 64.88 116 PRO A CA 1
ATOM 960 C C . PRO A 1 116 ? 17.304 -10.340 -6.686 1.00 64.88 116 PRO A C 1
ATOM 962 O O . PRO A 1 116 ? 18.048 -11.301 -6.501 1.00 64.88 116 PRO A O 1
ATOM 965 N N . ILE A 1 117 ? 16.947 -9.507 -5.722 1.00 74.06 117 ILE A N 1
ATOM 966 C CA . ILE A 1 117 ? 17.194 -9.645 -4.296 1.00 74.06 117 ILE A CA 1
ATOM 967 C C . ILE A 1 117 ? 15.901 -10.184 -3.687 1.00 74.06 117 ILE A C 1
ATOM 969 O O . ILE A 1 117 ? 14.842 -9.568 -3.806 1.00 74.06 117 ILE A O 1
ATOM 973 N N . ASP A 1 118 ? 15.957 -11.339 -3.037 1.00 79.25 118 ASP A N 1
ATOM 974 C CA . ASP A 1 118 ? 14.788 -11.833 -2.317 1.00 79.25 118 ASP A CA 1
ATOM 975 C C . ASP A 1 118 ? 14.510 -10.957 -1.088 1.00 79.25 118 ASP A C 1
ATOM 977 O O . ASP A 1 118 ? 15.416 -10.579 -0.342 1.00 79.25 118 ASP A O 1
ATOM 981 N N . ILE A 1 119 ? 13.235 -10.654 -0.862 1.00 80.81 119 ILE A N 1
ATOM 982 C CA . ILE A 1 119 ? 12.747 -9.988 0.345 1.00 80.81 119 ILE A CA 1
ATOM 983 C C . ILE A 1 119 ? 11.547 -10.756 0.880 1.00 80.81 119 ILE A C 1
ATOM 985 O O . ILE A 1 119 ? 10.625 -11.098 0.134 1.00 80.81 119 ILE A O 1
ATOM 989 N N . SER A 1 120 ? 11.543 -11.044 2.179 1.00 84.44 120 SER A N 1
ATOM 990 C CA . SER A 1 120 ? 10.382 -11.686 2.784 1.00 84.44 120 SER A CA 1
ATOM 991 C C . SER A 1 120 ? 9.233 -10.688 2.912 1.00 84.44 120 SER A C 1
ATOM 993 O O . SER A 1 120 ? 9.439 -9.493 3.148 1.00 84.44 120 SER A O 1
ATOM 995 N N . PHE A 1 121 ? 7.995 -11.168 2.794 1.00 85.06 121 PHE A N 1
ATOM 996 C CA . PHE A 1 121 ? 6.843 -10.298 3.020 1.00 85.06 121 PHE A CA 1
ATOM 997 C C . PHE A 1 121 ? 6.800 -9.755 4.461 1.00 85.06 121 PHE A C 1
ATOM 999 O O . PHE A 1 121 ? 6.401 -8.613 4.675 1.00 85.06 121 PHE A O 1
ATOM 1006 N N . ALA A 1 122 ? 7.301 -10.515 5.440 1.00 84.62 122 ALA A N 1
ATOM 1007 C CA . ALA A 1 122 ? 7.452 -10.046 6.816 1.00 84.62 122 ALA A CA 1
ATOM 1008 C C . ALA A 1 122 ? 8.380 -8.821 6.910 1.00 84.62 122 ALA A C 1
ATOM 1010 O O . ALA A 1 122 ? 8.034 -7.839 7.566 1.00 84.62 122 ALA A O 1
ATOM 1011 N N . ASP A 1 123 ? 9.506 -8.816 6.191 1.00 86.38 123 ASP A N 1
ATOM 1012 C CA . ASP A 1 123 ? 10.409 -7.661 6.172 1.00 86.38 123 ASP A CA 1
ATOM 1013 C C . ASP A 1 123 ? 9.779 -6.436 5.495 1.00 86.38 123 ASP A C 1
ATOM 1015 O O . ASP A 1 123 ? 10.095 -5.296 5.845 1.00 86.38 123 ASP A O 1
ATOM 1019 N N . ILE A 1 124 ? 8.884 -6.646 4.524 1.00 88.25 124 ILE A N 1
ATOM 1020 C CA . ILE A 1 124 ? 8.089 -5.563 3.927 1.00 88.25 124 ILE A CA 1
ATOM 1021 C C . ILE A 1 124 ? 7.148 -4.964 4.976 1.00 88.25 124 ILE A C 1
ATOM 1023 O O . ILE A 1 124 ? 7.075 -3.737 5.094 1.00 88.25 124 ILE A O 1
ATOM 1027 N N . VAL A 1 125 ? 6.452 -5.802 5.753 1.00 88.88 125 VAL A N 1
ATOM 1028 C CA . VAL A 1 125 ? 5.570 -5.342 6.838 1.00 88.88 125 VAL A CA 1
ATOM 1029 C C . VAL A 1 125 ? 6.363 -4.544 7.873 1.00 88.88 125 VAL A C 1
ATOM 1031 O O . VAL A 1 125 ? 5.953 -3.430 8.206 1.00 88.88 125 VAL A O 1
ATOM 1034 N N . THR A 1 126 ? 7.522 -5.046 8.312 1.00 88.44 126 THR A N 1
ATOM 1035 C CA . THR A 1 126 ? 8.413 -4.349 9.256 1.00 88.44 126 THR A CA 1
ATOM 1036 C C . THR A 1 126 ? 8.804 -2.965 8.740 1.00 88.44 126 THR A C 1
ATOM 1038 O O . THR A 1 126 ? 8.621 -1.972 9.441 1.00 88.44 126 THR A O 1
ATOM 1041 N N . ARG A 1 127 ? 9.239 -2.858 7.479 1.00 88.94 127 ARG A N 1
ATOM 1042 C CA . ARG A 1 127 ? 9.595 -1.563 6.872 1.00 88.94 127 ARG A CA 1
ATOM 1043 C C . ARG A 1 127 ? 8.407 -0.606 6.775 1.00 88.94 127 ARG A C 1
ATOM 1045 O O . ARG A 1 127 ? 8.544 0.588 7.037 1.00 88.94 127 ARG A O 1
ATOM 1052 N N . CYS A 1 128 ? 7.225 -1.108 6.414 1.00 91.19 128 CYS A N 1
ATOM 1053 C CA . CYS A 1 128 ? 6.006 -0.296 6.374 1.00 91.19 128 CYS A CA 1
ATOM 1054 C C . CYS A 1 128 ? 5.629 0.220 7.771 1.00 91.19 128 CYS A C 1
ATOM 1056 O O . CYS A 1 128 ? 5.208 1.370 7.914 1.00 91.19 128 CYS A O 1
ATOM 1058 N N . PHE A 1 129 ? 5.811 -0.608 8.799 1.00 91.38 129 PHE A N 1
AT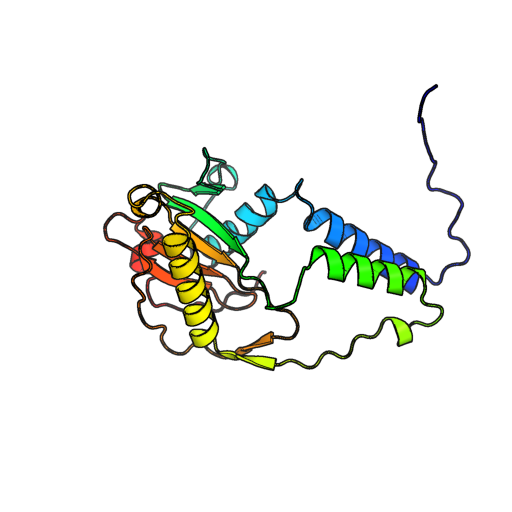OM 1059 C CA . PHE A 1 129 ? 5.584 -0.232 10.188 1.00 91.38 129 PHE A CA 1
ATOM 1060 C C . PHE A 1 129 ? 6.580 0.833 10.673 1.00 91.38 129 PHE A C 1
ATOM 1062 O O . PHE A 1 129 ? 6.163 1.858 11.222 1.00 91.38 129 PHE A O 1
ATOM 1069 N N . GLU A 1 130 ? 7.876 0.658 10.415 1.00 90.56 130 GLU A N 1
ATOM 1070 C CA . GLU A 1 130 ? 8.912 1.651 10.731 1.00 90.56 130 GLU A CA 1
ATOM 1071 C C . GLU A 1 130 ? 8.630 2.992 10.044 1.00 90.56 130 GLU A C 1
ATOM 1073 O O . GLU A 1 130 ? 8.672 4.050 10.680 1.00 90.56 130 GLU A O 1
ATOM 1078 N N . TYR A 1 131 ? 8.243 2.954 8.766 1.00 90.44 131 TYR A N 1
ATOM 1079 C CA . TYR A 1 131 ? 7.841 4.143 8.022 1.00 90.44 131 TYR A CA 1
ATOM 1080 C C . TYR A 1 131 ? 6.620 4.831 8.650 1.00 90.44 131 TYR A C 1
ATOM 1082 O O . TYR A 1 131 ? 6.612 6.054 8.813 1.00 90.44 131 TYR A O 1
ATOM 1090 N N . SER A 1 132 ? 5.605 4.062 9.060 1.00 91.25 132 SER A N 1
ATOM 1091 C CA . SER A 1 132 ? 4.426 4.608 9.749 1.00 91.25 132 SER A CA 1
ATOM 1092 C C . SER A 1 132 ? 4.804 5.307 11.061 1.00 91.25 132 SER A C 1
ATOM 1094 O O . SER A 1 132 ? 4.357 6.426 11.321 1.00 91.25 132 SER A O 1
ATOM 1096 N N . THR A 1 133 ? 5.722 4.716 11.830 1.00 90.75 133 THR A N 1
ATOM 1097 C CA . THR A 1 133 ? 6.241 5.292 13.075 1.00 90.75 133 THR A CA 1
ATOM 1098 C C . THR A 1 133 ? 7.003 6.589 12.806 1.00 90.75 133 THR A C 1
ATOM 1100 O O . THR A 1 133 ? 6.811 7.584 13.509 1.00 90.75 133 THR A O 1
ATOM 1103 N N . ALA A 1 134 ? 7.818 6.628 11.749 1.00 90.25 134 ALA A N 1
ATOM 1104 C CA . ALA A 1 134 ? 8.548 7.827 11.349 1.00 90.25 134 ALA A CA 1
ATOM 1105 C C . ALA A 1 134 ? 7.611 8.981 10.944 1.00 90.25 134 ALA A C 1
ATOM 1107 O O . ALA A 1 134 ? 7.865 10.128 11.319 1.00 90.25 134 ALA A O 1
ATOM 1108 N N . LEU A 1 135 ? 6.506 8.703 10.236 1.00 89.69 135 LEU A N 1
ATOM 1109 C CA . LEU A 1 135 ? 5.500 9.720 9.894 1.00 89.69 135 LEU A CA 1
ATOM 1110 C C . LEU A 1 135 ? 4.890 10.375 11.141 1.00 89.69 135 LEU A C 1
ATOM 1112 O O . LEU A 1 135 ? 4.710 11.598 11.173 1.00 89.69 135 LEU A O 1
ATOM 1116 N N . LEU A 1 136 ? 4.599 9.573 12.168 1.00 88.88 136 LEU A N 1
ATOM 1117 C CA . LEU A 1 136 ? 4.063 10.057 13.441 1.00 88.88 136 LEU A CA 1
ATOM 1118 C C . LEU A 1 136 ? 5.109 10.850 14.231 1.00 88.88 136 LEU A C 1
ATOM 1120 O O . LEU A 1 136 ? 4.812 11.941 14.722 1.00 88.88 136 LEU A O 1
ATOM 1124 N N . ALA A 1 137 ? 6.345 10.351 14.308 1.00 87.50 137 ALA A N 1
ATOM 1125 C CA . ALA A 1 137 ? 7.444 11.021 15.004 1.00 87.50 137 ALA A CA 1
ATOM 1126 C C . ALA A 1 137 ? 7.775 12.394 14.391 1.00 87.50 137 ALA A C 1
ATOM 1128 O O . ALA A 1 137 ? 8.036 13.356 15.114 1.00 87.50 137 ALA A O 1
ATOM 1129 N N . GLN A 1 138 ? 7.685 12.512 13.063 1.00 87.50 138 GLN A N 1
ATOM 1130 C CA . GLN A 1 138 ? 7.863 13.771 12.329 1.00 87.50 138 GLN A CA 1
ATOM 1131 C C . GLN A 1 138 ? 6.683 14.744 12.483 1.00 87.50 138 GLN A C 1
ATOM 1133 O O . GLN A 1 138 ? 6.725 15.835 11.915 1.00 87.50 138 GLN A O 1
ATOM 1138 N N . ARG A 1 139 ? 5.626 14.371 13.224 1.00 80.94 139 ARG A N 1
ATOM 1139 C CA . ARG A 1 139 ? 4.386 15.148 13.390 1.00 80.94 139 ARG A CA 1
ATOM 1140 C C . ARG A 1 139 ? 3.771 15.579 12.057 1.00 80.94 139 ARG A C 1
ATOM 1142 O O . ARG A 1 139 ? 3.192 16.659 11.966 1.00 80.94 139 ARG A O 1
ATOM 1149 N N . LYS A 1 140 ? 3.874 14.730 11.025 1.00 81.00 140 LYS A N 1
ATOM 1150 C CA . LYS A 1 140 ? 3.208 14.988 9.737 1.00 81.00 140 LYS A CA 1
ATOM 1151 C C . LYS A 1 140 ? 1.690 15.059 9.870 1.00 81.00 140 LYS A C 1
ATOM 1153 O O . LYS A 1 140 ? 1.047 15.696 9.049 1.00 81.00 140 LYS A O 1
ATOM 1158 N N . TYR A 1 141 ? 1.159 14.417 10.906 1.00 83.00 141 TYR A N 1
ATOM 1159 C CA . TYR A 1 141 ? -0.254 14.383 11.242 1.00 83.00 141 TYR A CA 1
ATOM 1160 C C . TYR A 1 141 ? -0.434 14.729 12.715 1.00 83.00 141 TYR A C 1
ATOM 1162 O O . TYR A 1 141 ? 0.407 14.385 13.557 1.00 83.00 141 TYR A O 1
ATOM 1170 N N . GLY A 1 142 ? -1.547 15.382 13.043 1.00 81.31 142 GLY A N 1
ATOM 1171 C CA . GLY A 1 142 ? -1.929 15.576 14.439 1.00 81.31 142 GLY A CA 1
ATOM 1172 C C . GLY A 1 142 ? -2.216 14.227 15.128 1.00 81.31 142 GLY A C 1
ATOM 1173 O O . GLY A 1 142 ? -2.772 13.334 14.487 1.00 81.31 142 GLY A O 1
ATOM 1174 N N . PRO A 1 143 ? -1.946 14.054 16.440 1.00 79.56 143 PRO A N 1
ATOM 1175 C CA . PRO A 1 143 ? -2.179 12.781 17.143 1.00 79.56 143 PRO A CA 1
ATOM 1176 C C . PRO A 1 143 ? -3.625 12.256 17.101 1.00 79.56 143 PRO A C 1
ATOM 1178 O O . PRO A 1 143 ? -3.867 11.065 17.277 1.00 79.56 143 PRO A O 1
ATOM 1181 N N . LEU A 1 144 ? -4.604 13.147 16.915 1.00 85.44 144 LEU A N 1
ATOM 1182 C CA . LEU A 1 144 ? -6.019 12.789 16.765 1.00 85.44 144 LEU A CA 1
ATOM 1183 C C . LEU A 1 144 ? -6.427 12.568 15.306 1.00 85.44 144 LEU A C 1
ATOM 1185 O O . LEU A 1 144 ? -7.436 11.921 15.045 1.00 85.44 144 LEU A O 1
ATOM 1189 N N . GLU A 1 145 ? -5.669 13.126 14.368 1.00 88.94 145 GLU A N 1
ATOM 1190 C CA . GLU A 1 145 ? -5.916 13.012 12.937 1.00 88.94 145 GLU A CA 1
ATOM 1191 C C . GLU A 1 145 ? -5.418 11.663 12.415 1.00 88.94 145 GLU A C 1
ATOM 1193 O O . GLU A 1 145 ? -6.189 10.957 11.772 1.00 88.94 145 GLU A O 1
ATOM 1198 N N . SER A 1 146 ? -4.205 11.232 12.793 1.00 89.75 146 SER A N 1
ATOM 1199 C CA . SER A 1 146 ? -3.671 9.911 12.412 1.00 89.75 146 SER A CA 1
ATOM 1200 C C . SER A 1 146 ? -4.596 8.768 12.838 1.00 89.75 146 SER A C 1
ATOM 1202 O O . SER A 1 146 ? -4.813 7.815 12.095 1.00 89.75 146 SER A O 1
ATOM 1204 N N . LYS A 1 147 ? -5.231 8.908 14.006 1.00 92.94 147 LYS A N 1
ATOM 1205 C CA . LYS A 1 147 ? -6.207 7.962 14.563 1.00 92.94 147 LYS A CA 1
ATOM 1206 C C . LYS A 1 147 ? -7.501 7.831 13.758 1.00 92.94 147 LYS A C 1
ATOM 1208 O O . LYS A 1 147 ? -8.301 6.957 14.083 1.00 92.94 147 LYS A O 1
ATOM 1213 N N . LYS A 1 148 ? -7.722 8.688 12.759 1.00 94.62 148 LYS A N 1
ATOM 1214 C CA . LYS A 1 148 ? -8.867 8.650 11.837 1.00 94.62 148 LYS A CA 1
ATOM 1215 C C . LYS A 1 148 ? -8.487 8.191 10.428 1.00 94.62 148 LYS A C 1
ATOM 1217 O O . LYS A 1 148 ? -9.378 8.105 9.587 1.00 94.62 148 LYS A O 1
ATOM 1222 N N . LEU A 1 149 ? -7.200 7.940 10.179 1.00 96.75 149 LEU A N 1
ATOM 1223 C CA . LEU A 1 149 ? -6.662 7.571 8.873 1.00 96.75 149 LEU A CA 1
ATOM 1224 C C . LEU A 1 149 ? -6.323 6.088 8.814 1.00 96.75 149 LEU A C 1
ATOM 1226 O O . LEU A 1 149 ? -5.758 5.528 9.754 1.00 96.75 149 LEU A O 1
ATOM 1230 N N . ASP A 1 150 ? -6.625 5.491 7.670 1.00 97.50 150 ASP A N 1
ATOM 1231 C CA . ASP A 1 150 ? -6.247 4.133 7.306 1.00 97.50 150 ASP A CA 1
ATOM 1232 C C . ASP A 1 150 ? -4.997 4.216 6.430 1.00 97.50 150 ASP A C 1
ATOM 1234 O O . ASP A 1 150 ? -5.058 4.620 5.267 1.00 97.50 150 ASP A O 1
ATOM 1238 N N . LEU A 1 151 ? -3.832 3.919 7.002 1.00 97.06 151 LEU A N 1
ATOM 1239 C CA . LEU A 1 151 ? -2.579 4.014 6.263 1.00 97.06 151 LEU A CA 1
ATOM 1240 C C . LEU A 1 151 ? -2.471 2.829 5.298 1.00 97.06 151 LEU A C 1
ATOM 1242 O O . LEU A 1 151 ? -2.529 1.673 5.716 1.00 97.06 151 LEU A O 1
ATOM 1246 N N . LEU A 1 152 ? -2.283 3.125 4.014 1.00 97.00 152 LEU A N 1
ATOM 1247 C CA . LEU A 1 152 ? -2.105 2.132 2.961 1.00 97.00 152 LEU A CA 1
ATOM 1248 C C . LEU A 1 152 ? -0.723 2.285 2.328 1.00 97.00 152 LEU A C 1
ATOM 1250 O O . LEU A 1 152 ? -0.477 3.196 1.535 1.00 97.00 152 LEU A O 1
ATOM 1254 N N . CYS A 1 153 ? 0.189 1.388 2.688 1.00 94.69 153 CYS A N 1
ATOM 1255 C CA . CYS A 1 153 ? 1.558 1.387 2.198 1.00 94.69 153 CYS A CA 1
ATOM 1256 C C . CYS A 1 153 ? 1.670 0.581 0.898 1.00 94.69 153 CYS A C 1
ATOM 1258 O O . CYS A 1 153 ? 1.426 -0.622 0.886 1.00 94.69 153 CYS A O 1
ATOM 1260 N N . TYR A 1 154 ? 2.088 1.231 -0.187 1.00 91.88 154 TYR A N 1
ATOM 1261 C CA . TYR A 1 154 ? 2.452 0.581 -1.440 1.00 91.88 154 TYR A CA 1
ATOM 1262 C C . TYR A 1 154 ? 3.960 0.318 -1.490 1.00 91.88 154 TYR A C 1
ATOM 1264 O O . TYR A 1 154 ? 4.763 1.250 -1.593 1.00 91.88 154 TYR A O 1
ATOM 1272 N N . PHE A 1 155 ? 4.344 -0.955 -1.434 1.00 85.56 155 PHE A N 1
ATOM 1273 C CA . PHE A 1 155 ? 5.723 -1.415 -1.532 1.00 85.56 155 PHE A CA 1
ATOM 1274 C C . PHE A 1 155 ? 6.028 -1.906 -2.950 1.00 85.56 155 PHE A C 1
ATOM 1276 O O . PHE A 1 155 ? 5.571 -2.965 -3.377 1.00 85.56 155 PHE A O 1
ATOM 1283 N N . ASN A 1 156 ? 6.828 -1.134 -3.681 1.00 77.19 156 ASN A N 1
ATOM 1284 C CA . ASN A 1 156 ? 7.232 -1.459 -5.048 1.00 77.19 156 ASN A CA 1
ATOM 1285 C C . ASN A 1 156 ? 8.704 -1.099 -5.258 1.00 77.19 156 ASN A C 1
ATOM 1287 O O . ASN A 1 156 ? 9.042 -0.066 -5.848 1.00 77.19 156 ASN A O 1
ATOM 1291 N N . TRP A 1 157 ? 9.569 -1.932 -4.686 1.00 71.00 157 TRP A N 1
ATOM 1292 C CA . TRP A 1 157 ? 11.008 -1.885 -4.911 1.00 71.00 157 TRP A CA 1
ATOM 1293 C C . TRP A 1 157 ? 11.345 -2.662 -6.183 1.00 71.00 157 TRP A C 1
ATOM 1295 O O . TRP A 1 157 ? 10.727 -3.679 -6.498 1.00 71.00 157 TRP A O 1
ATOM 1305 N N . LYS A 1 158 ? 12.310 -2.145 -6.943 1.00 65.12 158 LYS A N 1
ATOM 1306 C CA . LYS A 1 158 ? 12.763 -2.786 -8.186 1.00 65.12 158 LYS A CA 1
ATOM 1307 C C . LYS A 1 158 ? 13.780 -3.840 -7.794 1.00 65.12 158 LYS A C 1
ATOM 1309 O O . LYS A 1 158 ? 14.409 -3.712 -6.748 1.00 65.12 158 LYS A O 1
ATOM 1314 N N . ASP A 1 159 ? 13.895 -4.879 -8.607 1.00 62.25 159 ASP A N 1
ATOM 1315 C CA . ASP A 1 159 ? 14.860 -5.950 -8.377 1.00 62.25 159 ASP A CA 1
ATOM 1316 C C . ASP A 1 159 ? 14.634 -6.673 -7.043 1.00 62.25 159 ASP A C 1
ATOM 1318 O O . ASP A 1 159 ? 15.509 -7.392 -6.602 1.00 62.25 159 ASP A O 1
ATOM 1322 N N . HIS A 1 160 ? 13.465 -6.523 -6.407 1.00 66.06 160 HIS A N 1
ATOM 1323 C CA . HIS A 1 160 ? 13.112 -7.253 -5.198 1.00 66.06 160 HIS A CA 1
ATOM 1324 C C . HIS A 1 160 ? 12.018 -8.268 -5.501 1.00 66.06 160 HIS A C 1
ATOM 1326 O O . HIS A 1 160 ? 10.920 -7.909 -5.936 1.00 66.06 160 HIS A O 1
ATOM 1332 N N . HIS A 1 161 ? 12.320 -9.541 -5.275 1.00 68.50 161 HIS A N 1
ATOM 1333 C CA . HIS A 1 161 ? 11.367 -10.625 -5.450 1.00 68.50 161 HIS A CA 1
ATOM 1334 C C . HIS A 1 161 ? 10.770 -10.994 -4.089 1.00 68.50 161 HIS A C 1
ATOM 1336 O O . HIS A 1 161 ? 11.484 -11.341 -3.149 1.00 68.50 161 HIS A O 1
ATOM 1342 N N . VAL A 1 162 ? 9.445 -10.871 -3.961 1.00 71.19 162 VAL A N 1
ATOM 1343 C CA . VAL A 1 162 ? 8.769 -11.143 -2.689 1.00 71.19 162 VAL A CA 1
ATOM 1344 C C . VAL A 1 162 ? 8.579 -12.645 -2.520 1.00 71.19 162 VAL A C 1
ATOM 1346 O O . VAL A 1 162 ? 7.858 -13.277 -3.300 1.00 71.19 162 VAL A O 1
ATOM 1349 N N . VAL A 1 163 ? 9.205 -13.208 -1.489 1.00 74.31 163 VAL A N 1
ATOM 1350 C CA . VAL A 1 163 ? 9.112 -14.635 -1.152 1.00 74.31 163 VAL A CA 1
ATOM 1351 C C . VAL A 1 163 ? 8.029 -14.901 -0.095 1.00 74.31 163 VAL A C 1
ATOM 1353 O O . VAL A 1 163 ? 7.704 -14.012 0.691 1.00 74.31 163 VAL A O 1
ATOM 1356 N N . SER A 1 164 ? 7.460 -16.116 -0.168 1.00 66.31 164 SER A N 1
ATOM 1357 C CA . SER A 1 164 ? 6.285 -16.686 0.534 1.00 66.31 164 SER A CA 1
ATOM 1358 C C . SER A 1 164 ? 5.866 -16.015 1.853 1.00 66.31 164 SER A C 1
ATOM 1360 O O . SER A 1 164 ? 6.726 -15.709 2.682 1.00 66.31 164 SER A O 1
ATOM 1362 N N . PRO A 1 165 ? 4.554 -15.883 2.132 1.00 62.50 165 PRO A N 1
ATOM 1363 C CA . PRO A 1 165 ? 4.108 -15.337 3.398 1.00 62.50 165 PRO A CA 1
ATOM 1364 C C . PRO A 1 165 ? 4.353 -16.339 4.532 1.00 62.50 165 PRO A C 1
ATOM 1366 O O . PRO A 1 165 ? 3.936 -17.495 4.475 1.00 62.50 165 PRO A O 1
ATOM 1369 N N . VAL A 1 166 ? 5.036 -15.856 5.565 1.00 55.94 166 VAL A N 1
ATOM 1370 C CA . VAL A 1 166 ? 4.941 -16.346 6.944 1.00 55.94 166 VAL A CA 1
ATOM 1371 C C . VAL A 1 166 ? 3.873 -15.484 7.625 1.00 55.94 166 VAL A C 1
ATOM 1373 O O . VAL A 1 166 ? 3.669 -14.341 7.210 1.00 55.94 166 VAL A O 1
ATOM 1376 N N . GLU A 1 167 ? 3.173 -16.023 8.624 1.00 63.75 167 GLU A N 1
ATOM 1377 C CA . GLU A 1 167 ? 2.257 -15.260 9.481 1.00 63.75 167 GLU A CA 1
ATOM 1378 C C . GLU A 1 167 ? 2.847 -13.883 9.822 1.00 63.75 167 GLU A C 1
ATOM 1380 O O . GLU A 1 167 ? 3.983 -13.772 10.290 1.00 63.75 167 GLU A O 1
ATOM 1385 N N . ILE A 1 168 ? 2.093 -12.822 9.538 1.00 72.69 168 ILE A N 1
ATOM 1386 C CA . ILE A 1 168 ? 2.536 -11.458 9.823 1.00 72.69 168 ILE A CA 1
ATOM 1387 C C . ILE A 1 168 ? 2.169 -11.119 11.267 1.00 72.69 168 ILE A C 1
ATOM 1389 O O . ILE A 1 168 ? 1.022 -11.284 11.689 1.00 72.69 168 ILE A O 1
ATOM 1393 N N . ALA A 1 169 ? 3.139 -10.630 12.035 1.00 71.12 169 ALA A N 1
ATOM 1394 C CA . ALA A 1 169 ? 2.869 -10.144 13.379 1.00 71.12 169 ALA A CA 1
ATOM 1395 C C . ALA A 1 169 ? 1.965 -8.903 13.323 1.00 71.12 169 ALA A C 1
ATOM 1397 O O . ALA A 1 169 ? 2.142 -8.029 12.471 1.00 71.12 169 ALA A O 1
ATOM 1398 N N . THR A 1 170 ? 1.009 -8.809 14.248 1.00 73.38 170 THR A N 1
ATOM 1399 C CA . THR A 1 170 ? 0.224 -7.584 14.427 1.00 73.38 170 THR A CA 1
ATOM 1400 C C . THR A 1 170 ? 1.133 -6.461 14.917 1.00 73.38 170 THR A C 1
ATOM 1402 O O . THR A 1 170 ? 1.915 -6.652 15.850 1.00 73.38 170 THR A O 1
ATOM 1405 N N . VAL A 1 171 ? 1.005 -5.277 14.321 1.00 77.25 171 VAL A N 1
ATOM 1406 C CA . VAL A 1 171 ? 1.815 -4.102 14.672 1.00 77.25 171 VAL A CA 1
ATOM 1407 C C . VAL A 1 171 ? 0.931 -2.887 14.951 1.00 77.25 171 VAL A C 1
ATOM 1409 O O . VAL A 1 171 ? 0.240 -2.385 14.070 1.00 77.25 171 VAL A O 1
ATOM 1412 N N . GLU A 1 172 ? 0.938 -2.372 16.180 1.00 80.56 172 GLU A N 1
ATOM 1413 C CA . GLU A 1 172 ? 0.129 -1.199 16.531 1.00 80.56 172 GLU A CA 1
ATOM 1414 C C . GLU A 1 172 ? 0.772 0.093 15.995 1.00 80.56 172 GLU A C 1
ATOM 1416 O O . GLU A 1 172 ? 1.697 0.649 16.582 1.00 80.56 172 GLU A O 1
ATOM 1421 N N . ALA A 1 173 ? 0.281 0.578 14.851 1.00 74.94 173 ALA A N 1
ATOM 1422 C CA . ALA A 1 173 ? 0.926 1.635 14.064 1.00 74.94 173 ALA A CA 1
ATOM 1423 C C . ALA A 1 173 ? 0.522 3.080 14.430 1.00 74.94 173 ALA A C 1
ATOM 1425 O O . ALA A 1 173 ? 0.909 4.012 13.734 1.00 74.94 173 ALA A O 1
ATOM 1426 N N . GLY A 1 174 ? -0.311 3.305 15.455 1.00 86.62 174 GLY A N 1
ATOM 1427 C CA . GLY A 1 174 ? -0.792 4.647 15.849 1.00 86.62 174 GLY A CA 1
ATOM 1428 C C . GLY A 1 174 ? -1.752 5.344 14.859 1.00 86.62 174 GLY A C 1
ATOM 1429 O O . GLY A 1 174 ? -2.284 6.420 15.158 1.00 86.62 174 GLY A O 1
ATOM 1430 N N . PHE A 1 175 ? -2.006 4.720 13.707 1.00 94.44 175 PHE A N 1
ATOM 1431 C CA . PHE A 1 175 ? -3.082 5.033 12.763 1.00 94.44 175 PHE A CA 1
ATOM 1432 C C . PHE A 1 175 ? -4.374 4.274 13.121 1.00 94.44 175 PHE A C 1
ATOM 1434 O O . PHE A 1 175 ? -4.388 3.466 14.055 1.00 94.44 175 PHE A O 1
ATOM 1441 N N . ARG A 1 176 ? -5.481 4.528 12.408 1.00 96.12 176 ARG A N 1
ATOM 1442 C CA . ARG A 1 176 ? -6.715 3.733 12.567 1.00 96.12 176 ARG A CA 1
ATOM 1443 C C . ARG A 1 176 ? -6.530 2.298 12.075 1.00 96.12 176 ARG A C 1
ATOM 1445 O O . ARG A 1 176 ? -7.004 1.362 12.714 1.00 96.12 176 ARG A O 1
ATOM 1452 N N . SER A 1 177 ? -5.803 2.136 10.978 1.00 96.56 177 SER A N 1
ATOM 1453 C CA . SER A 1 177 ? -5.373 0.846 10.443 1.00 96.56 177 SER A CA 1
ATOM 1454 C C . SER A 1 177 ? -4.069 0.993 9.654 1.00 96.56 177 SER A C 1
ATOM 1456 O O . SER A 1 177 ? -3.670 2.108 9.300 1.00 96.56 177 SER A O 1
ATOM 1458 N N . LEU A 1 178 ? -3.401 -0.135 9.409 1.00 96.06 178 LEU A N 1
ATOM 1459 C CA . LEU A 1 178 ? -2.240 -0.259 8.534 1.00 96.06 178 LEU A CA 1
ATOM 1460 C C . LEU A 1 178 ? -2.451 -1.444 7.590 1.00 96.06 178 LEU A C 1
ATOM 1462 O O . LEU A 1 178 ? -2.507 -2.597 8.025 1.00 96.06 178 LEU A O 1
ATOM 1466 N N . ALA A 1 179 ? -2.513 -1.149 6.297 1.00 95.62 179 ALA A N 1
ATOM 1467 C CA . ALA A 1 179 ? -2.537 -2.131 5.227 1.00 95.62 179 ALA A CA 1
ATOM 1468 C C . ALA A 1 179 ? -1.321 -1.960 4.310 1.00 95.62 179 ALA A C 1
ATOM 1470 O O . ALA A 1 179 ? -0.788 -0.861 4.137 1.00 95.62 179 ALA A O 1
ATOM 1471 N N . ILE A 1 180 ? -0.875 -3.068 3.734 1.00 93.44 180 ILE A N 1
ATOM 1472 C CA . ILE A 1 180 ? 0.291 -3.156 2.866 1.00 93.44 180 ILE A CA 1
ATOM 1473 C C . ILE A 1 180 ? -0.144 -3.786 1.551 1.00 93.44 180 ILE A C 1
ATOM 1475 O O . ILE A 1 180 ? -0.804 -4.822 1.534 1.00 93.44 180 ILE A O 1
ATOM 1479 N N . VAL A 1 181 ? 0.266 -3.170 0.450 1.00 91.44 181 VAL A N 1
ATOM 1480 C CA . VAL A 1 181 ? 0.109 -3.684 -0.907 1.00 91.44 181 VAL A CA 1
ATOM 1481 C C . VAL A 1 181 ? 1.489 -3.741 -1.536 1.00 91.44 181 VAL A C 1
ATOM 1483 O O . VAL A 1 181 ? 2.210 -2.749 -1.562 1.00 91.44 181 VAL A O 1
ATOM 1486 N N . SER A 1 182 ? 1.854 -4.899 -2.063 1.00 86.75 182 SER A N 1
ATOM 1487 C CA . SER A 1 182 ? 3.054 -5.093 -2.874 1.00 86.75 182 SER A CA 1
ATOM 1488 C C . SER A 1 182 ? 2.683 -5.624 -4.257 1.00 86.75 182 SER A C 1
ATOM 1490 O O . SER A 1 182 ? 1.513 -5.880 -4.558 1.00 86.75 182 SER A O 1
ATOM 1492 N N . ASN A 1 183 ? 3.693 -5.844 -5.097 1.00 78.81 183 ASN A N 1
ATOM 1493 C CA . ASN A 1 183 ? 3.510 -6.427 -6.428 1.00 78.81 183 ASN A CA 1
ATOM 1494 C C . ASN A 1 183 ? 2.944 -7.855 -6.412 1.00 78.81 183 ASN A C 1
ATOM 1496 O O . ASN A 1 183 ? 2.458 -8.310 -7.445 1.00 78.81 183 ASN A O 1
ATOM 1500 N N . ARG A 1 184 ? 2.997 -8.561 -5.276 1.00 81.19 184 ARG A N 1
ATOM 1501 C CA . ARG A 1 184 ? 2.577 -9.968 -5.181 1.00 81.19 184 ARG A CA 1
ATOM 1502 C C . ARG A 1 184 ? 1.652 -10.271 -4.009 1.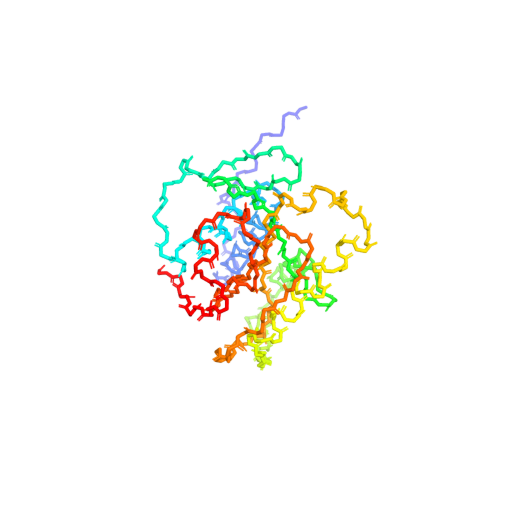00 81.19 184 ARG A C 1
ATOM 1504 O O . ARG A 1 184 ? 0.831 -11.167 -4.109 1.00 81.19 184 ARG A O 1
ATOM 1511 N N . TYR A 1 185 ? 1.762 -9.526 -2.917 1.00 86.56 185 TYR A N 1
ATOM 1512 C CA . TYR A 1 185 ? 0.988 -9.775 -1.704 1.00 86.56 185 TYR A CA 1
ATOM 1513 C C . TYR A 1 185 ? 0.314 -8.512 -1.193 1.00 86.56 185 TYR A C 1
ATOM 1515 O O . TYR A 1 185 ? 0.882 -7.418 -1.290 1.00 86.56 185 TYR A O 1
ATOM 1523 N N . CYS A 1 186 ? -0.860 -8.687 -0.600 1.00 90.06 186 CYS A N 1
ATOM 1524 C CA . CYS A 1 186 ? -1.557 -7.674 0.179 1.00 90.06 186 CYS A CA 1
ATOM 1525 C C . CYS A 1 186 ? -1.787 -8.186 1.601 1.00 90.06 186 CYS A C 1
ATOM 1527 O O . CYS A 1 186 ? -1.931 -9.388 1.808 1.00 90.06 186 CYS A O 1
ATOM 1529 N N . ALA A 1 187 ? -1.838 -7.287 2.577 1.00 91.19 187 ALA A N 1
ATOM 1530 C CA . ALA A 1 187 ? -2.193 -7.642 3.942 1.00 91.19 187 ALA A CA 1
ATOM 1531 C C . ALA A 1 187 ? -2.758 -6.462 4.722 1.00 91.19 187 ALA A C 1
ATOM 1533 O O . ALA A 1 187 ? -2.349 -5.318 4.515 1.00 91.19 187 ALA A O 1
ATOM 1534 N N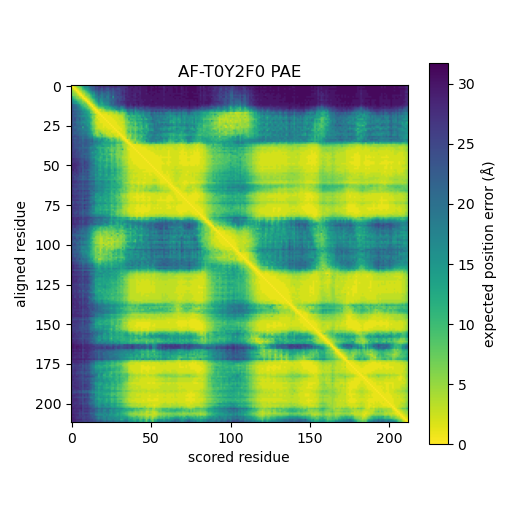 . VAL A 1 188 ? -3.620 -6.757 5.692 1.00 93.75 188 VAL A N 1
ATOM 1535 C CA . VAL A 1 188 ? -3.934 -5.831 6.782 1.00 93.75 188 VAL A CA 1
ATOM 1536 C C . VAL A 1 188 ? -3.078 -6.231 7.980 1.00 93.75 188 VAL A C 1
ATOM 1538 O O . VAL A 1 188 ? -3.257 -7.300 8.554 1.00 93.75 188 VAL A O 1
ATOM 1541 N N . ALA A 1 189 ? -2.111 -5.397 8.352 1.00 92.44 189 ALA A N 1
ATOM 1542 C CA . ALA A 1 189 ? -1.224 -5.680 9.482 1.00 92.44 189 ALA A CA 1
ATOM 1543 C C . ALA A 1 189 ? -1.844 -5.268 10.825 1.00 92.44 189 ALA A C 1
ATOM 1545 O O . ALA A 1 189 ? -1.486 -5.809 11.870 1.00 92.44 189 ALA A O 1
ATOM 1546 N N . TYR A 1 190 ? -2.761 -4.299 10.798 1.00 93.88 190 TYR A N 1
ATOM 1547 C CA . TYR A 1 190 ? -3.428 -3.784 11.987 1.00 93.88 190 TYR A CA 1
ATOM 1548 C C . TYR A 1 190 ? -4.711 -3.035 11.634 1.00 93.88 190 TYR A C 1
ATOM 1550 O O . TYR A 1 190 ? -4.752 -2.296 10.651 1.00 93.88 190 TYR A O 1
ATOM 1558 N N . ALA A 1 191 ? -5.734 -3.170 12.472 1.00 95.00 191 ALA A N 1
ATOM 1559 C CA . ALA A 1 191 ? -6.950 -2.371 12.416 1.00 95.00 191 ALA A CA 1
ATOM 1560 C C . ALA A 1 191 ? -7.521 -2.207 13.829 1.00 95.00 191 ALA A C 1
ATOM 1562 O O . ALA A 1 191 ? -7.606 -3.176 14.580 1.00 95.00 191 ALA A O 1
ATOM 1563 N N . ARG A 1 192 ? -7.911 -0.982 14.191 1.00 94.81 192 ARG A N 1
ATOM 1564 C CA . ARG A 1 192 ? -8.616 -0.687 15.448 1.00 94.81 192 ARG A CA 1
ATOM 1565 C C . ARG A 1 192 ? -10.080 -1.107 15.381 1.00 94.81 192 ARG A C 1
ATOM 1567 O O . ARG A 1 192 ? -10.643 -1.240 14.301 1.00 94.81 192 ARG A O 1
ATOM 1574 N N . ASP A 1 193 ? -10.729 -1.196 16.538 1.00 94.00 193 ASP A N 1
ATOM 1575 C CA . ASP A 1 193 ? -12.156 -1.537 16.643 1.00 94.00 193 ASP A CA 1
ATOM 1576 C C . ASP A 1 193 ? -13.080 -0.564 15.887 1.00 94.00 193 ASP A C 1
ATOM 1578 O O . ASP A 1 193 ? -14.132 -0.963 15.380 1.00 94.00 193 ASP A O 1
ATOM 1582 N N . ASP A 1 194 ? -12.668 0.706 15.779 1.00 94.81 194 ASP A N 1
ATOM 1583 C CA . ASP A 1 194 ? -13.361 1.774 15.049 1.00 94.81 194 ASP A CA 1
ATOM 1584 C C . ASP A 1 194 ? -12.977 1.861 13.556 1.00 94.81 194 ASP A C 1
ATOM 1586 O O . ASP A 1 194 ? -13.428 2.774 12.856 1.00 94.81 194 ASP A O 1
ATOM 1590 N N . ALA A 1 195 ? -12.162 0.927 13.052 1.00 96.44 195 ALA A N 1
ATOM 1591 C CA . ALA A 1 195 ? -11.885 0.770 11.627 1.00 96.44 195 ALA A CA 1
ATOM 1592 C C . ALA A 1 195 ? -13.036 0.034 10.903 1.00 96.44 195 ALA A C 1
ATOM 1594 O O . ALA A 1 195 ? -13.791 -0.716 11.532 1.00 96.44 195 ALA A O 1
ATOM 1595 N N . PRO A 1 196 ? -13.171 0.206 9.575 1.00 97.31 196 PRO A N 1
ATOM 1596 C CA . PRO A 1 196 ? -14.125 -0.550 8.764 1.00 97.31 196 PRO A CA 1
ATOM 1597 C C . PRO A 1 196 ? -14.001 -2.071 8.927 1.00 97.31 196 PRO A C 1
ATOM 1599 O O . PRO A 1 196 ? -12.895 -2.612 9.000 1.00 97.31 196 PRO A O 1
ATOM 1602 N N . ASP A 1 197 ? -15.138 -2.772 8.925 1.00 96.62 197 ASP A N 1
ATOM 1603 C CA . ASP A 1 197 ? -15.197 -4.218 9.189 1.00 96.62 197 ASP A CA 1
ATOM 1604 C C . ASP A 1 197 ? -14.332 -5.038 8.230 1.00 96.62 197 ASP A C 1
ATOM 1606 O O . ASP A 1 197 ? -13.618 -5.933 8.673 1.00 96.62 197 ASP A O 1
ATOM 1610 N N . PHE A 1 198 ? -14.307 -4.675 6.945 1.00 95.69 198 PHE A N 1
ATOM 1611 C CA . PHE A 1 198 ? -13.506 -5.377 5.940 1.00 95.69 198 PHE A CA 1
ATOM 1612 C C . PHE A 1 198 ? -11.992 -5.306 6.205 1.00 95.69 198 PHE A C 1
ATOM 1614 O O . PHE A 1 198 ? -11.262 -6.190 5.767 1.00 95.69 198 PHE A O 1
ATOM 1621 N N . LEU A 1 199 ? -11.503 -4.295 6.933 1.00 95.69 199 LEU A N 1
ATOM 1622 C CA . LEU A 1 199 ? -10.106 -4.253 7.375 1.00 95.69 199 LEU A CA 1
ATOM 1623 C C . LEU A 1 199 ? -9.911 -5.128 8.614 1.00 95.69 199 LEU A C 1
ATOM 1625 O O . LEU A 1 199 ? -8.970 -5.913 8.665 1.00 95.69 199 LEU A O 1
ATOM 1629 N N . LYS A 1 200 ? -10.822 -5.032 9.590 1.00 94.38 200 LYS A N 1
ATOM 1630 C CA . LYS A 1 200 ? -10.737 -5.768 10.862 1.00 94.38 200 LYS A CA 1
ATOM 1631 C C . LYS A 1 200 ? -10.741 -7.284 10.674 1.00 94.38 200 LYS A C 1
ATOM 1633 O O . LYS A 1 200 ? -9.941 -7.969 11.300 1.00 94.38 200 LYS A O 1
ATOM 1638 N N . VAL A 1 201 ? -11.607 -7.809 9.807 1.00 93.31 201 VAL A N 1
ATOM 1639 C CA . VAL A 1 201 ? -11.728 -9.266 9.594 1.00 93.31 201 VAL A CA 1
ATOM 1640 C C . VAL A 1 201 ? -10.556 -9.873 8.816 1.00 93.31 201 VAL A C 1
ATOM 1642 O O . VAL A 1 201 ? -10.411 -11.088 8.805 1.00 93.31 201 VAL A O 1
ATOM 1645 N N . ASN A 1 202 ? -9.717 -9.043 8.188 1.00 90.69 202 ASN A N 1
ATOM 1646 C CA . ASN A 1 202 ? -8.584 -9.470 7.363 1.00 90.69 202 ASN A CA 1
ATOM 1647 C C . ASN A 1 202 ? -7.215 -9.211 8.024 1.00 90.69 202 ASN A C 1
ATOM 1649 O O . ASN A 1 202 ? -6.174 -9.335 7.374 1.00 90.69 202 ASN A O 1
ATOM 1653 N N . VAL A 1 203 ? -7.192 -8.833 9.309 1.00 89.88 203 VAL A N 1
ATOM 1654 C CA . VAL A 1 203 ? -5.943 -8.598 10.048 1.00 89.88 203 VAL A CA 1
ATOM 1655 C C . VAL A 1 203 ? -5.112 -9.879 10.117 1.00 89.88 203 VAL A C 1
ATOM 1657 O O . VAL A 1 203 ? -5.634 -10.947 10.406 1.00 89.88 203 VAL A O 1
ATOM 1660 N N . CYS A 1 204 ? -3.804 -9.757 9.891 1.00 80.88 204 CYS A N 1
ATOM 1661 C CA . CYS A 1 204 ? -2.824 -10.846 9.927 1.00 80.88 204 CYS A CA 1
ATOM 1662 C C . CYS A 1 204 ? -2.917 -11.887 8.799 1.00 80.88 204 CYS A C 1
ATOM 1664 O O . CYS A 1 204 ? -2.189 -12.880 8.821 1.00 80.88 204 CYS A O 1
ATOM 1666 N N . HIS A 1 205 ? -3.719 -11.628 7.764 1.00 79.69 205 HIS A N 1
ATOM 1667 C CA . HIS A 1 205 ? -3.788 -12.477 6.577 1.00 79.69 205 HIS A CA 1
ATOM 1668 C C . HIS A 1 205 ? -3.002 -11.851 5.422 1.00 79.69 205 HIS A C 1
ATOM 1670 O O . HIS A 1 205 ? -3.366 -10.801 4.893 1.00 79.69 205 HIS A O 1
ATOM 1676 N N . ALA A 1 206 ? -1.905 -12.504 5.032 1.00 82.19 206 ALA A N 1
ATOM 1677 C CA . ALA A 1 206 ? -1.202 -12.186 3.798 1.00 82.19 206 ALA A CA 1
ATOM 1678 C C . ALA A 1 206 ? -1.862 -12.931 2.636 1.00 82.19 206 ALA A C 1
ATOM 1680 O O . ALA A 1 206 ? -1.946 -14.158 2.636 1.00 82.19 206 ALA A O 1
ATOM 1681 N N . ILE A 1 207 ? -2.326 -12.175 1.649 1.00 85.94 207 ILE A N 1
ATOM 1682 C CA . ILE A 1 207 ? -3.056 -12.679 0.492 1.00 85.94 207 ILE A CA 1
ATOM 1683 C C . ILE A 1 207 ? -2.161 -12.509 -0.721 1.00 85.94 207 ILE A C 1
ATOM 1685 O O . ILE A 1 207 ? -1.752 -11.392 -1.046 1.00 85.94 207 ILE A O 1
ATOM 1689 N N . GLU A 1 208 ? -1.841 -13.617 -1.382 1.00 83.88 208 GLU A N 1
ATOM 1690 C CA . GLU A 1 208 ? -1.200 -13.564 -2.689 1.00 83.88 208 GLU A CA 1
ATOM 1691 C C . GLU A 1 208 ? -2.210 -13.024 -3.703 1.00 83.88 208 GLU A C 1
ATOM 1693 O O . GLU A 1 208 ? -3.309 -13.556 -3.850 1.00 83.88 208 GLU A O 1
ATOM 1698 N N . TYR A 1 209 ? -1.851 -11.937 -4.375 1.00 73.56 209 TYR A N 1
ATOM 1699 C CA . TYR A 1 209 ? -2.701 -11.280 -5.351 1.00 73.56 209 TYR A CA 1
ATOM 1700 C C . TYR A 1 209 ? -1.917 -11.018 -6.631 1.00 73.56 209 TYR A C 1
ATOM 1702 O O . TYR A 1 209 ? -0.944 -10.253 -6.654 1.00 73.56 209 TYR A O 1
ATOM 1710 N N . PHE A 1 210 ? -2.412 -11.6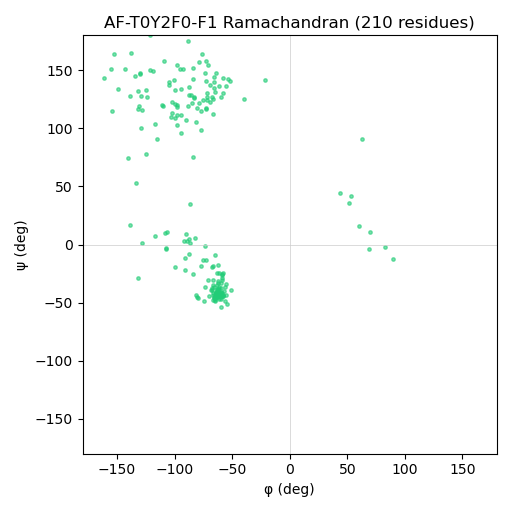18 -7.707 1.00 68.88 210 PHE A N 1
ATOM 1711 C CA . PHE A 1 210 ? -2.006 -11.327 -9.070 1.00 68.88 210 PHE A CA 1
ATOM 1712 C C . PHE A 1 210 ? -3.048 -10.406 -9.690 1.00 68.88 210 PHE A C 1
ATOM 1714 O O . PHE A 1 210 ? -4.250 -10.633 -9.560 1.00 68.88 210 PHE A O 1
ATOM 1721 N N . GLU A 1 211 ? -2.584 -9.343 -10.338 1.00 59.16 211 GLU A N 1
ATOM 1722 C CA . GLU A 1 211 ? -3.472 -8.528 -11.154 1.00 59.16 211 GLU A CA 1
ATOM 1723 C C . GLU A 1 211 ? -3.933 -9.388 -12.345 1.00 59.16 211 GLU A C 1
ATOM 1725 O O . GLU A 1 211 ? -3.065 -9.976 -12.996 1.00 59.16 211 GLU A O 1
ATOM 1730 N N . PRO A 1 212 ? -5.251 -9.549 -12.570 1.00 48.53 212 PRO A N 1
ATOM 1731 C CA . PRO A 1 212 ? -5.765 -10.329 -13.693 1.00 48.53 212 PRO A CA 1
ATOM 1732 C C . PRO A 1 212 ? -5.460 -9.681 -15.047 1.00 48.53 212 PRO A C 1
ATOM 1734 O O . PRO A 1 212 ? -5.357 -8.432 -15.104 1.00 48.53 212 PRO A O 1
#

Foldseek 3Di:
DDPDDPDPPPDPPPDDPVLVVQLVVLVVVLVCPDPVNVLVVQVVLVVQQCVLLVHDDDPVQWDQDPPPFSTDHPQAREREDEQDDPPDDVNVVSVVLSVQSVPDPDPVSNDDDQQADEDEVLVVVVSQLVVLQVCVVVCVDDLVGQQSHAYEYEYEDGSYDYDDDDFHAADDSSHQWYWYDYQFWIATSDHDPSDDPSSVVGHRDIGGDHDD

Sequence (212 aa):
ISLSKIDYRETHMNEPSWKAERIRELQQSISFFSNSNKLEREKWVVRRLLRALDVDFAESDLSNAPEPVDVAFRGAHFQVKEIPDEGRRRGDEYRNALERAISADQYSQLLEQYTPIDISFADIVTRCFEYSTALLAQRKYGPLESKKLDLLCYFNWKDHHVVSPVEIATVEAGFRSLAIVSNRYCAVAYARDDAPDFLKVNVCHAIEYFEP

Mean predicted aligned error: 10.8 Å

InterPro domains:
  IPR011335 Restriction endonuclease type II-like [SSF52980] (14-207)
  IPR014796 Protein of unknown function DUF1780, putative endonuclease [PF08682] (22-207)
  IPR037074 Protein of unknown function DUF1780, putative endonuclease superfamily [G3DSA:3.40.1540.10] (13-210)